Protein AF-A0A938X1J0-F1 (afdb_monomer_lite)

Sequence (350 aa):
MLKKGLGIILGILVLILGAVCWMKLRTPEEGQKVDNYRVIFEKGSYCGGTRTGCMDLKISLENGEHRKMFASADDVTGNGYHTITDDHYLLRVCLDDQELNSTAYEISADLDTQLLRIYFTNPQAVASQDPVEIKISKGTIDQEVARIPAELTNGSSLAEFTSVSGNELARICASGIYLDLPVSASSAAPSRSIGSVRLQAGENTYILPFASQAASSPSPEESNVQSLLPAVASTNQELPDVRIYATEIPDWEAVDSLTLTSGAAGSLILVRKDQMEDLTYVSGAVQSQEADTLFVAGSDGCFYKAPVPEDLQDTSFTLGQSVDIFYQEKTPQPYGYDLRGVTAISTFIL

pLDDT: mean 78.19, std 14.59, range [35.97, 95.19]

Structure (mmCIF, N/CA/C/O backbone):
data_AF-A0A938X1J0-F1
#
_entry.id   AF-A0A938X1J0-F1
#
loop_
_atom_site.group_PDB
_atom_site.id
_atom_site.type_symbol
_atom_site.label_atom_id
_atom_site.label_alt_id
_atom_site.label_comp_id
_atom_site.label_asym_id
_atom_site.label_entity_id
_atom_site.label_seq_id
_atom_site.pdbx_PDB_ins_code
_atom_site.Cartn_x
_atom_site.Cartn_y
_atom_site.Cartn_z
_atom_site.occupancy
_atom_site.B_iso_or_equiv
_atom_site.auth_seq_id
_atom_site.auth_comp_id
_atom_site.auth_asym_id
_atom_site.auth_atom_id
_atom_site.pdbx_PDB_model_num
ATOM 1 N N . MET A 1 1 ? 25.690 1.104 63.887 1.00 55.91 1 MET A N 1
ATOM 2 C CA . MET A 1 1 ? 25.655 1.191 62.406 1.00 55.91 1 MET A CA 1
ATOM 3 C C . MET A 1 1 ? 24.258 0.955 61.817 1.00 55.91 1 MET A C 1
ATOM 5 O O . MET A 1 1 ? 23.915 1.635 60.862 1.00 55.91 1 MET A O 1
ATOM 9 N N . LEU A 1 2 ? 23.411 0.117 62.434 1.00 55.28 2 LEU A N 1
ATOM 10 C CA . LEU A 1 2 ? 22.054 -0.217 61.958 1.00 55.28 2 LEU A CA 1
ATOM 11 C C . LEU A 1 2 ? 21.093 0.983 61.764 1.00 55.28 2 LEU A C 1
ATOM 13 O O . LEU A 1 2 ? 20.367 1.041 60.778 1.00 55.28 2 LEU A O 1
ATOM 17 N N . LYS A 1 3 ? 21.123 1.985 62.659 1.00 57.94 3 LYS A N 1
ATOM 18 C CA . LYS A 1 3 ? 20.202 3.145 62.606 1.00 57.94 3 LYS A CA 1
ATOM 19 C C . LYS A 1 3 ? 20.436 4.087 61.414 1.00 57.94 3 LYS A C 1
ATOM 21 O O . LYS A 1 3 ? 19.490 4.705 60.947 1.00 57.94 3 LYS A O 1
ATOM 26 N N . LYS A 1 4 ? 21.676 4.193 60.917 1.00 60.53 4 LYS A N 1
ATOM 27 C CA . LYS A 1 4 ? 22.006 5.037 59.751 1.00 60.53 4 LYS A CA 1
ATOM 28 C C . LYS A 1 4 ? 21.671 4.338 58.428 1.00 60.53 4 LYS A C 1
ATOM 30 O O . LYS A 1 4 ? 21.236 5.002 57.498 1.00 60.53 4 LYS A O 1
ATOM 35 N N . GLY A 1 5 ? 21.803 3.009 58.373 1.00 69.31 5 GLY A N 1
ATOM 36 C CA . GLY A 1 5 ? 21.407 2.216 57.204 1.00 69.31 5 GLY A CA 1
ATOM 37 C C . GLY A 1 5 ? 19.895 2.223 56.967 1.00 69.31 5 GLY A C 1
ATOM 38 O O . GLY A 1 5 ? 19.460 2.364 55.831 1.00 69.31 5 GLY A O 1
ATOM 39 N N . LEU A 1 6 ? 19.093 2.173 58.039 1.00 78.00 6 LEU A N 1
ATOM 40 C CA . LEU A 1 6 ? 17.629 2.185 57.936 1.00 78.00 6 LEU A CA 1
ATOM 41 C C . LEU A 1 6 ? 17.090 3.478 57.299 1.00 78.00 6 LEU A C 1
ATOM 43 O O . LEU A 1 6 ? 16.190 3.421 56.468 1.00 78.00 6 LEU A O 1
ATOM 47 N N . GLY A 1 7 ? 17.667 4.633 57.649 1.00 79.25 7 GLY A N 1
ATOM 48 C CA . GLY A 1 7 ? 17.265 5.922 57.074 1.00 79.25 7 GLY A CA 1
ATOM 49 C C . GLY A 1 7 ? 17.571 6.034 55.577 1.00 79.25 7 GLY A C 1
ATOM 50 O O . GLY A 1 7 ? 16.771 6.587 54.829 1.00 79.25 7 GLY A O 1
ATOM 51 N N . ILE A 1 8 ? 18.689 5.456 55.130 1.00 82.31 8 ILE A N 1
ATOM 52 C CA . ILE A 1 8 ? 19.071 5.436 53.710 1.00 82.31 8 ILE A CA 1
ATOM 53 C C . ILE A 1 8 ? 18.140 4.509 52.921 1.00 82.31 8 ILE A C 1
ATOM 55 O O . ILE A 1 8 ? 17.645 4.898 51.867 1.00 82.31 8 ILE A O 1
ATOM 59 N N . ILE A 1 9 ? 17.844 3.319 53.453 1.00 85.25 9 ILE A N 1
ATOM 60 C CA . ILE A 1 9 ? 16.926 2.365 52.813 1.00 85.25 9 ILE A CA 1
ATOM 61 C C . ILE A 1 9 ? 15.528 2.977 52.673 1.00 85.25 9 ILE A C 1
ATOM 63 O O . ILE A 1 9 ? 14.939 2.901 51.599 1.00 85.25 9 ILE A O 1
ATOM 67 N N . LEU A 1 10 ? 15.019 3.638 53.718 1.00 87.69 10 LEU A N 1
ATOM 68 C CA . LEU A 1 10 ? 13.708 4.287 53.675 1.00 87.69 10 LEU A CA 1
ATOM 69 C C . LEU A 1 10 ? 13.668 5.435 52.652 1.00 87.69 10 LEU A C 1
ATOM 71 O O . LEU A 1 10 ? 12.694 5.560 51.917 1.00 87.69 10 LEU A O 1
ATOM 75 N N . GLY A 1 11 ? 14.739 6.232 52.556 1.00 88.38 11 GLY A N 1
ATOM 76 C CA . GLY A 1 11 ? 14.849 7.305 51.564 1.00 88.38 11 GLY A CA 1
ATOM 77 C C . GLY A 1 11 ? 14.842 6.796 50.120 1.00 88.38 11 GLY A C 1
ATOM 78 O O . GLY A 1 11 ? 14.150 7.361 49.275 1.00 88.38 11 GLY A O 1
ATOM 79 N N . ILE A 1 12 ? 15.544 5.690 49.845 1.00 87.69 12 ILE A N 1
ATOM 80 C CA . ILE A 1 12 ? 15.533 5.036 48.527 1.00 87.69 12 ILE A CA 1
ATOM 81 C C . ILE A 1 12 ? 14.132 4.504 48.204 1.00 87.69 12 ILE A C 1
ATOM 83 O O . ILE A 1 12 ? 13.652 4.680 47.089 1.00 87.69 12 ILE A O 1
ATOM 87 N N . LEU A 1 13 ? 13.448 3.902 49.180 1.00 89.38 13 LEU A N 1
ATOM 88 C CA . LEU A 1 13 ? 12.117 3.325 48.985 1.00 89.38 13 LEU A CA 1
ATOM 89 C C . LEU A 1 13 ? 11.068 4.400 48.665 1.00 89.38 13 LEU A C 1
ATOM 91 O O . LEU A 1 13 ? 10.235 4.195 47.789 1.00 89.38 13 LEU A O 1
ATOM 95 N N . VAL A 1 14 ? 11.157 5.572 49.302 1.00 91.56 14 VAL A N 1
ATOM 96 C CA . VAL A 1 14 ? 10.306 6.734 48.990 1.00 91.56 14 VAL A CA 1
ATOM 97 C C . VAL A 1 14 ? 10.607 7.298 47.600 1.00 91.56 14 VAL A C 1
ATOM 99 O O . VAL A 1 14 ? 9.676 7.655 46.885 1.00 91.56 14 VAL A O 1
ATOM 102 N N . LEU A 1 15 ? 11.876 7.340 47.181 1.00 90.50 15 LEU A N 1
ATOM 103 C CA . LEU A 1 15 ? 12.258 7.766 45.829 1.00 90.50 15 LEU A CA 1
ATOM 104 C C . LEU A 1 15 ? 11.760 6.798 44.751 1.00 90.50 15 LEU A C 1
ATOM 106 O O . LEU A 1 15 ? 11.230 7.247 43.739 1.00 90.50 15 LEU A O 1
ATOM 110 N N . ILE A 1 16 ? 11.875 5.486 44.978 1.00 89.69 16 ILE A N 1
ATOM 111 C CA . ILE A 1 16 ? 11.345 4.463 44.067 1.00 89.69 16 ILE A CA 1
ATOM 112 C C . ILE A 1 16 ? 9.821 4.556 44.007 1.00 89.69 16 ILE A C 1
ATOM 114 O O . ILE A 1 16 ? 9.262 4.573 42.917 1.00 89.69 16 ILE A O 1
ATOM 118 N N . LEU A 1 17 ? 9.142 4.676 45.151 1.00 89.06 17 LEU A N 1
ATOM 119 C CA . LEU A 1 17 ? 7.688 4.832 45.184 1.00 89.06 17 LEU A CA 1
ATOM 120 C C . LEU A 1 17 ? 7.253 6.125 44.481 1.00 89.06 17 LEU A C 1
ATOM 122 O O . LEU A 1 17 ? 6.296 6.110 43.720 1.00 89.06 17 LEU A O 1
ATOM 126 N N . GLY A 1 18 ? 7.991 7.222 44.672 1.00 86.06 18 GLY A N 1
ATOM 127 C CA . GLY A 1 18 ? 7.786 8.484 43.968 1.00 86.06 18 GLY A CA 1
ATOM 128 C C . GLY A 1 18 ? 7.976 8.351 42.458 1.00 86.06 18 GLY A C 1
ATOM 129 O O . GLY A 1 18 ? 7.143 8.844 41.709 1.00 86.06 18 GLY A O 1
ATOM 130 N N . ALA A 1 19 ? 9.004 7.630 42.005 1.00 79.44 19 ALA A N 1
ATOM 131 C CA . ALA A 1 19 ? 9.252 7.366 40.588 1.00 79.44 19 ALA A CA 1
ATOM 132 C C . ALA A 1 19 ? 8.188 6.444 39.970 1.00 79.44 19 ALA A C 1
ATOM 134 O O . ALA A 1 19 ? 7.721 6.713 38.870 1.00 79.44 19 ALA A O 1
ATOM 135 N N . VAL A 1 20 ? 7.754 5.400 40.682 1.00 76.12 20 VAL A N 1
ATOM 136 C CA . VAL A 1 20 ? 6.682 4.489 40.244 1.00 76.12 20 VAL A CA 1
ATOM 137 C C . VAL A 1 20 ? 5.336 5.210 40.202 1.00 76.12 20 VAL A C 1
ATOM 139 O O . VAL A 1 20 ? 4.600 5.064 39.230 1.00 76.12 20 VAL A O 1
ATOM 142 N N . CYS A 1 21 ? 5.021 6.028 41.210 1.00 74.50 21 CYS A N 1
ATOM 143 C CA . CYS A 1 21 ? 3.831 6.877 41.204 1.00 74.50 21 CYS A CA 1
ATOM 144 C C . CYS A 1 21 ? 3.903 7.920 40.089 1.00 74.50 21 CYS A C 1
ATOM 146 O O . CYS A 1 21 ? 2.903 8.132 39.420 1.00 74.50 21 CYS A O 1
ATOM 148 N N . TRP A 1 22 ? 5.064 8.532 39.847 1.00 65.62 22 TRP A N 1
ATOM 149 C CA . TRP A 1 22 ? 5.256 9.497 38.763 1.00 65.62 22 TRP A CA 1
ATOM 150 C C . TRP A 1 22 ? 5.137 8.847 37.380 1.00 65.62 22 TRP A C 1
ATOM 152 O O . TRP A 1 22 ? 4.521 9.437 36.500 1.00 65.62 22 TRP A O 1
ATOM 162 N N . MET A 1 23 ? 5.629 7.614 37.202 1.00 58.38 23 MET A N 1
ATOM 163 C CA . MET A 1 23 ? 5.409 6.827 35.983 1.00 58.38 23 MET A CA 1
ATOM 164 C C . MET A 1 23 ? 3.933 6.444 35.816 1.00 58.38 23 MET A C 1
ATOM 166 O O . MET A 1 23 ? 3.381 6.674 34.750 1.00 58.38 23 MET A O 1
ATOM 170 N N . LYS A 1 24 ? 3.252 5.965 36.869 1.00 52.72 24 LYS A N 1
ATOM 171 C CA . LYS A 1 24 ? 1.810 5.648 36.811 1.00 52.72 24 LYS A CA 1
ATOM 172 C C . LYS A 1 24 ? 0.905 6.874 36.633 1.00 52.72 24 LYS A C 1
ATOM 174 O O . LYS A 1 24 ? -0.160 6.745 36.047 1.00 52.72 24 LYS A O 1
ATOM 179 N N . LEU A 1 25 ? 1.302 8.044 37.139 1.00 51.75 25 LEU A N 1
ATOM 180 C CA . LEU A 1 25 ? 0.574 9.308 36.962 1.00 51.75 25 LEU A CA 1
ATOM 181 C C . LEU A 1 25 ? 0.835 9.954 35.594 1.00 51.75 25 LEU A C 1
ATOM 183 O O . LEU A 1 25 ? 0.028 10.776 35.174 1.00 51.75 25 LEU A O 1
ATOM 187 N N . ARG A 1 26 ? 1.930 9.601 34.901 1.00 38.12 26 ARG A N 1
ATOM 188 C CA . ARG A 1 26 ? 2.196 10.047 33.522 1.00 38.12 26 ARG A CA 1
ATOM 189 C C . ARG A 1 26 ? 1.555 9.176 32.445 1.00 38.12 26 ARG A C 1
ATOM 191 O O . ARG A 1 26 ? 1.522 9.623 31.306 1.00 38.12 26 ARG A O 1
ATOM 198 N N . THR A 1 27 ? 1.043 7.995 32.778 1.00 42.25 27 THR A N 1
ATOM 199 C CA . THR A 1 27 ? 0.357 7.135 31.807 1.00 42.25 27 THR A CA 1
ATOM 200 C C . THR A 1 27 ? -0.803 6.359 32.435 1.00 42.25 27 THR A C 1
ATOM 202 O O . THR A 1 27 ? -0.678 5.182 32.774 1.00 42.25 27 THR A O 1
ATOM 205 N N . PRO A 1 28 ? -2.005 6.941 32.500 1.00 42.22 28 PRO A N 1
ATOM 206 C CA . PRO A 1 28 ? -3.086 6.321 31.764 1.00 42.22 28 PRO A CA 1
ATOM 207 C C . PRO A 1 28 ? -2.823 6.557 30.269 1.00 42.22 28 PRO A C 1
ATOM 209 O O . PRO A 1 28 ? -2.718 7.701 29.836 1.00 42.22 28 PRO A O 1
ATOM 212 N N . GLU A 1 29 ? -2.695 5.494 29.475 1.00 53.94 29 GLU A N 1
ATOM 213 C CA . GLU A 1 29 ? -3.070 5.583 28.059 1.00 53.94 29 GLU A CA 1
ATOM 214 C C . GLU A 1 29 ? -4.504 6.145 28.074 1.00 53.94 29 GLU A C 1
ATOM 216 O O . GLU A 1 29 ? -5.430 5.446 28.501 1.00 53.94 29 GLU A O 1
ATOM 221 N N . GLU A 1 30 ? -4.689 7.439 27.772 1.00 59.84 30 GLU A N 1
ATOM 222 C CA . GLU A 1 30 ? -6.002 8.099 27.718 1.00 59.84 30 GLU A CA 1
ATOM 223 C C . GLU A 1 30 ? -6.772 7.565 26.502 1.00 59.84 30 GLU A C 1
ATOM 225 O O . GLU A 1 30 ? -7.048 8.261 25.536 1.00 59.84 30 GLU A O 1
ATOM 230 N N . GLY A 1 31 ? -7.090 6.272 26.536 1.00 68.25 31 GLY A N 1
ATOM 231 C CA . GLY A 1 31 ? -7.979 5.634 25.590 1.00 68.25 31 GLY A CA 1
ATOM 232 C C . GLY A 1 31 ? -9.392 6.161 25.749 1.00 68.25 31 GLY A C 1
ATOM 233 O O . GLY A 1 31 ? -9.858 6.414 26.868 1.00 68.25 31 GLY A O 1
ATOM 234 N N . GLN A 1 32 ? -10.094 6.274 24.631 1.00 85.25 32 GLN A N 1
ATOM 235 C CA . GLN A 1 32 ? -11.491 6.653 24.623 1.00 85.25 32 GLN A CA 1
ATOM 236 C C . GLN A 1 32 ? -12.335 5.494 25.149 1.00 85.25 32 GLN A C 1
ATOM 238 O O . GLN A 1 32 ? -12.239 4.358 24.683 1.00 85.25 32 GLN A O 1
ATOM 243 N N . LYS A 1 33 ? -13.159 5.780 26.156 1.00 88.81 33 LYS A N 1
ATOM 244 C CA . LYS A 1 33 ? -14.080 4.798 26.719 1.00 88.81 33 LYS A CA 1
ATOM 245 C C . LYS A 1 33 ? -15.351 4.735 25.876 1.00 88.81 33 LYS A C 1
ATOM 247 O O . LYS A 1 33 ? -16.028 5.748 25.722 1.00 88.81 33 LYS A O 1
ATOM 252 N N . VAL A 1 34 ? -15.690 3.542 25.399 1.00 88.56 34 VAL A N 1
ATOM 253 C CA . VAL A 1 34 ? -16.920 3.240 24.660 1.00 88.56 34 VAL A CA 1
ATOM 254 C C . VAL A 1 34 ? -17.627 2.099 25.373 1.00 88.56 34 VAL A C 1
ATOM 256 O O . VAL A 1 34 ? -17.220 0.945 25.275 1.00 88.56 34 VAL A O 1
ATOM 259 N N . ASP A 1 35 ? -18.677 2.422 26.128 1.00 89.25 35 ASP A N 1
ATOM 260 C CA . ASP A 1 35 ? -19.369 1.478 27.011 1.00 89.25 35 ASP A CA 1
ATOM 261 C C . ASP A 1 35 ? -18.390 0.733 27.945 1.00 89.25 35 ASP A C 1
ATOM 263 O O . ASP A 1 35 ? -17.839 1.331 28.873 1.00 89.25 35 ASP A O 1
ATOM 267 N N . ASN A 1 36 ? -18.160 -0.559 27.698 1.00 88.94 36 ASN A N 1
ATOM 268 C CA . ASN A 1 36 ? -17.261 -1.403 28.486 1.00 88.94 36 ASN A CA 1
ATOM 269 C C . ASN A 1 36 ? -15.870 -1.562 27.861 1.00 88.94 36 ASN A C 1
ATOM 271 O O . ASN A 1 36 ? -15.050 -2.297 28.406 1.00 88.94 36 ASN A O 1
ATOM 275 N N . TYR A 1 37 ? -15.605 -0.900 26.739 1.00 91.00 37 TYR A N 1
ATOM 276 C CA . TYR A 1 37 ? -14.330 -0.953 26.042 1.00 91.00 37 TYR A CA 1
ATOM 277 C C . TYR A 1 37 ? -13.536 0.325 26.278 1.00 91.00 37 TYR A C 1
ATOM 279 O O . TYR A 1 37 ? -14.085 1.425 26.382 1.00 91.00 37 TYR A O 1
ATOM 287 N N . ARG A 1 38 ? -12.220 0.177 26.315 1.00 91.88 38 ARG A N 1
ATOM 288 C CA . ARG A 1 38 ? -11.253 1.260 26.213 1.00 91.88 38 ARG A CA 1
ATOM 289 C C . ARG A 1 38 ? -10.512 1.099 24.899 1.00 91.88 38 ARG A C 1
ATOM 291 O O . ARG A 1 38 ? -9.912 0.056 24.673 1.00 91.88 38 ARG A O 1
ATOM 298 N N . VAL A 1 39 ? -10.560 2.122 24.057 1.00 93.50 39 VAL A N 1
ATOM 299 C CA . VAL A 1 39 ? -9.967 2.108 22.719 1.00 93.50 39 VAL A CA 1
ATOM 300 C C . VAL A 1 39 ? -8.815 3.102 22.664 1.00 93.50 39 VAL A C 1
ATOM 302 O O . VAL A 1 39 ? -8.983 4.269 23.016 1.00 93.50 39 VAL A O 1
ATOM 305 N N . ILE A 1 40 ? -7.640 2.638 22.256 1.00 92.44 40 ILE A N 1
ATOM 306 C CA . ILE A 1 40 ? -6.380 3.380 22.300 1.00 92.44 40 ILE A CA 1
ATOM 307 C C . ILE A 1 40 ? -5.719 3.296 20.927 1.00 92.44 40 ILE A C 1
ATOM 309 O O . ILE A 1 40 ? -5.412 2.205 20.448 1.00 92.44 40 ILE A O 1
ATOM 313 N N . PHE A 1 41 ? -5.482 4.448 20.304 1.00 92.69 41 PHE A N 1
ATOM 314 C CA . PHE A 1 41 ? -4.560 4.546 19.176 1.00 92.69 41 PHE A CA 1
ATOM 315 C C . PHE A 1 41 ? -3.131 4.365 19.700 1.00 92.69 41 PHE A C 1
ATOM 317 O O . PHE A 1 41 ? -2.714 5.099 20.596 1.00 92.69 41 PHE A O 1
ATOM 324 N N . GLU A 1 42 ? -2.392 3.389 19.173 1.00 93.06 42 GLU A N 1
ATOM 325 C CA . GLU A 1 42 ? -1.020 3.131 19.626 1.00 93.06 42 GLU A CA 1
ATOM 326 C C . GLU A 1 42 ? 0.007 3.869 18.771 1.00 93.06 42 GLU A C 1
ATOM 328 O O . GLU A 1 42 ? 0.888 4.562 19.281 1.00 93.06 42 GLU A O 1
ATOM 333 N N . LYS A 1 43 ? -0.083 3.687 17.455 1.00 91.50 43 LYS A N 1
ATOM 334 C CA . LYS A 1 43 ? 0.840 4.263 16.479 1.00 91.50 43 LYS A CA 1
ATOM 335 C C . LYS A 1 43 ? 0.240 4.183 15.088 1.00 91.50 43 LYS A C 1
ATOM 337 O O . LYS A 1 43 ? -0.626 3.358 14.815 1.00 91.50 43 LYS A O 1
ATOM 342 N N . GLY A 1 44 ? 0.777 4.976 14.176 1.00 90.75 44 GLY A N 1
ATOM 343 C CA . GLY A 1 44 ? 0.449 4.857 12.769 1.00 90.75 44 GLY A CA 1
ATOM 344 C C . GLY A 1 44 ? 1.373 5.677 11.894 1.00 90.75 44 GLY A C 1
ATOM 345 O O . GLY A 1 44 ? 2.149 6.515 12.368 1.00 90.75 44 GLY A O 1
ATOM 346 N N . SER A 1 45 ? 1.289 5.415 10.600 1.00 89.62 45 SER A N 1
ATOM 347 C CA . SER A 1 45 ? 2.014 6.152 9.580 1.00 89.62 45 SER A CA 1
ATOM 348 C C . SER A 1 45 ? 1.123 6.425 8.378 1.00 89.62 45 SER A C 1
ATOM 350 O O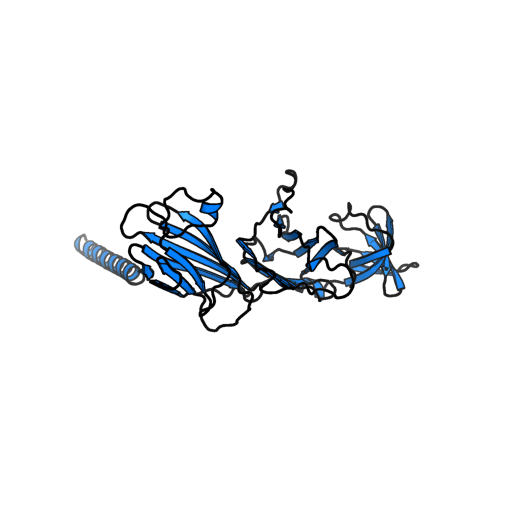 . SER A 1 45 ? 0.222 5.649 8.054 1.00 89.62 45 SER A O 1
ATOM 352 N N . TYR A 1 46 ? 1.387 7.540 7.711 1.00 89.31 46 TYR A N 1
ATOM 353 C CA . TYR A 1 46 ? 0.764 7.890 6.446 1.00 89.31 46 TYR A CA 1
ATOM 354 C C . TYR A 1 46 ? 1.821 8.426 5.493 1.00 89.31 46 TYR A C 1
ATOM 356 O O . TYR A 1 46 ? 2.587 9.321 5.848 1.00 89.31 46 TYR A O 1
ATOM 364 N N . CYS A 1 47 ? 1.856 7.888 4.277 1.00 88.38 47 CYS A N 1
ATOM 365 C CA . CYS A 1 47 ? 2.702 8.393 3.208 1.00 88.38 47 CYS A CA 1
ATOM 366 C C . CYS A 1 47 ? 1.829 9.148 2.209 1.00 88.38 47 CYS A C 1
ATOM 368 O O . CYS A 1 47 ? 1.045 8.556 1.466 1.00 88.38 47 CYS A O 1
ATOM 370 N N . GLY A 1 48 ? 1.986 10.472 2.153 1.00 86.44 48 GLY A N 1
ATOM 371 C CA . GLY A 1 48 ? 1.259 11.295 1.184 1.00 86.44 48 GLY A CA 1
ATOM 372 C C . GLY A 1 48 ? 1.620 10.978 -0.271 1.00 86.44 48 GLY A C 1
ATOM 373 O O . GLY A 1 48 ? 0.781 11.122 -1.157 1.00 86.44 48 GLY A O 1
ATOM 374 N N . GLY A 1 49 ? 2.846 10.507 -0.523 1.00 85.94 49 GLY A N 1
ATOM 375 C CA . GLY A 1 49 ? 3.312 10.170 -1.866 1.00 85.94 49 GLY A CA 1
ATOM 376 C C . GLY A 1 49 ? 2.637 8.929 -2.449 1.00 85.94 49 GLY A C 1
ATOM 377 O O . GLY A 1 49 ? 2.280 8.945 -3.627 1.00 85.94 49 GLY A O 1
ATOM 378 N N . THR A 1 50 ? 2.412 7.897 -1.630 1.00 89.44 50 THR A N 1
ATOM 379 C CA . THR A 1 50 ? 1.663 6.693 -2.028 1.00 89.44 50 THR A CA 1
ATOM 380 C C . THR A 1 50 ? 0.170 6.776 -1.710 1.00 89.44 50 THR A C 1
ATOM 382 O O . THR A 1 50 ? -0.602 5.962 -2.202 1.00 89.44 50 THR A O 1
ATOM 385 N N . ARG A 1 51 ? -0.260 7.767 -0.918 1.00 90.56 51 ARG A N 1
ATOM 386 C CA . ARG A 1 51 ? -1.646 7.942 -0.446 1.00 90.56 51 ARG A CA 1
ATOM 387 C C . ARG A 1 51 ? -2.159 6.752 0.370 1.00 90.56 51 ARG A C 1
ATOM 389 O O . ARG A 1 51 ? -3.355 6.454 0.365 1.00 90.56 51 ARG A O 1
ATOM 396 N N . THR A 1 52 ? -1.255 6.081 1.075 1.00 92.00 52 THR A N 1
ATOM 397 C CA . THR A 1 52 ? -1.536 4.900 1.897 1.00 92.00 52 THR A CA 1
ATOM 398 C C . THR A 1 52 ? -1.123 5.145 3.337 1.00 92.00 52 THR A C 1
ATOM 400 O O . THR A 1 52 ? -0.134 5.831 3.619 1.00 92.00 52 THR A O 1
ATOM 403 N N . GLY A 1 53 ? -1.857 4.547 4.266 1.00 91.50 53 GLY A N 1
ATOM 404 C CA . GLY A 1 53 ? -1.489 4.560 5.671 1.00 91.50 53 GLY A CA 1
ATOM 405 C C . GLY A 1 53 ? -1.846 3.270 6.385 1.00 91.50 53 GLY A C 1
ATOM 406 O O . GLY A 1 53 ? -2.622 2.445 5.897 1.00 91.50 53 GLY A O 1
ATOM 407 N N . CYS A 1 54 ? -1.241 3.117 7.555 1.00 92.94 54 CYS A N 1
ATOM 408 C CA . CYS A 1 54 ? -1.519 2.041 8.490 1.00 92.94 54 CYS A CA 1
ATOM 409 C C . CYS A 1 54 ? -1.527 2.585 9.921 1.00 92.94 54 CYS A C 1
ATOM 411 O O . CYS A 1 54 ? -0.815 3.542 10.238 1.00 92.94 54 CYS A O 1
ATOM 413 N N . MET A 1 55 ? -2.331 1.986 10.791 1.00 93.56 55 MET A N 1
ATOM 414 C CA . MET A 1 55 ? -2.371 2.323 12.211 1.00 93.56 55 MET A CA 1
ATOM 415 C C . MET A 1 55 ? -2.720 1.114 13.068 1.00 93.56 55 MET A C 1
ATOM 417 O O . MET A 1 55 ? -3.439 0.228 12.618 1.00 93.56 55 MET A O 1
ATOM 421 N N . ASP A 1 56 ? -2.251 1.125 14.308 1.00 95.12 56 ASP A N 1
ATOM 422 C CA . ASP A 1 56 ? -2.531 0.093 15.295 1.00 95.12 56 ASP A CA 1
ATOM 423 C C . ASP A 1 56 ? -3.516 0.634 16.340 1.00 95.12 56 ASP A C 1
ATOM 425 O O . ASP A 1 56 ? -3.333 1.721 16.901 1.00 95.12 56 ASP A O 1
ATOM 429 N N . LEU A 1 57 ? -4.572 -0.139 16.586 1.00 95.12 57 LEU A N 1
ATOM 430 C CA . LEU A 1 57 ? -5.636 0.162 17.533 1.00 95.12 57 LEU A CA 1
ATOM 431 C C . LEU A 1 57 ? -5.710 -0.948 18.577 1.00 95.12 57 LEU A C 1
ATOM 433 O O . LEU A 1 57 ? -5.958 -2.108 18.247 1.00 95.12 57 LEU A O 1
ATOM 437 N N . LYS A 1 58 ? -5.548 -0.579 19.844 1.00 94.56 58 LYS A N 1
ATOM 438 C CA . LYS A 1 58 ? -5.709 -1.479 20.980 1.00 94.56 58 LYS A CA 1
ATOM 439 C C . LYS A 1 58 ? -7.063 -1.249 21.630 1.00 94.56 58 LYS A C 1
ATOM 441 O O . LYS A 1 58 ? -7.396 -0.134 22.029 1.00 94.56 58 LYS A O 1
ATOM 446 N N . ILE A 1 59 ? -7.834 -2.315 21.762 1.00 93.38 59 ILE A N 1
ATOM 447 C CA . ILE A 1 59 ? -9.121 -2.329 22.441 1.00 93.38 59 ILE A CA 1
ATOM 448 C C . ILE A 1 59 ? -9.004 -3.230 23.660 1.00 93.38 59 ILE A C 1
ATOM 450 O O . ILE A 1 59 ? -8.644 -4.393 23.527 1.00 93.38 59 ILE A O 1
ATOM 454 N N . SER A 1 60 ? -9.342 -2.716 24.838 1.00 91.31 60 SER A N 1
ATOM 455 C CA . SER A 1 60 ? -9.399 -3.499 26.073 1.00 91.31 60 SER A CA 1
ATOM 456 C C . SER A 1 60 ? -10.814 -3.502 26.646 1.00 91.31 60 SER A C 1
ATOM 458 O O . SER A 1 60 ? -11.417 -2.447 26.845 1.00 91.31 60 SER A O 1
ATOM 460 N N . LEU A 1 61 ? -11.347 -4.684 26.929 1.00 87.88 61 LEU A N 1
ATOM 461 C CA . LEU A 1 61 ? -12.603 -4.904 27.627 1.00 87.88 61 LEU A CA 1
ATOM 462 C C . LEU A 1 61 ? -12.381 -4.687 29.130 1.00 87.88 61 LEU A C 1
ATOM 464 O O . LEU A 1 61 ? -11.723 -5.475 29.799 1.00 87.88 61 LEU A O 1
ATOM 468 N N . GLU A 1 62 ? -12.947 -3.616 29.684 1.00 84.44 62 GLU A N 1
ATOM 469 C CA . GLU A 1 62 ? -12.812 -3.306 31.111 1.00 84.44 62 GLU A CA 1
ATOM 470 C C . GLU A 1 62 ? -13.700 -4.206 31.979 1.00 84.44 62 GLU A C 1
ATOM 472 O O . GLU A 1 62 ? -13.323 -4.534 33.099 1.00 84.44 62 GLU A O 1
ATOM 477 N N . ASN A 1 63 ? -14.897 -4.568 31.496 1.00 74.12 63 ASN A N 1
ATOM 478 C CA . ASN A 1 63 ? -15.860 -5.409 32.213 1.00 74.12 63 ASN A CA 1
ATOM 479 C C . ASN A 1 63 ? -16.799 -6.141 31.238 1.00 74.12 63 ASN A C 1
ATOM 481 O O . ASN A 1 63 ? -17.383 -5.517 30.353 1.00 74.12 63 ASN A O 1
ATOM 485 N N . GLY A 1 64 ? -17.052 -7.432 31.452 1.00 71.25 64 GLY A N 1
ATOM 486 C CA . GLY A 1 64 ? -18.066 -8.181 30.703 1.00 71.25 64 GLY A CA 1
ATOM 487 C C . GLY A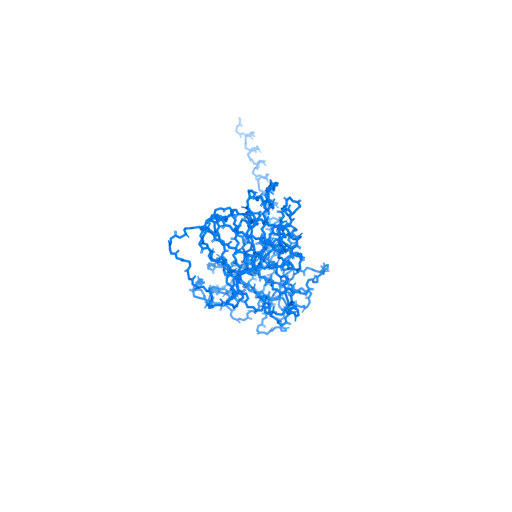 1 64 ? -17.619 -9.583 30.312 1.00 71.25 64 GLY A C 1
ATOM 488 O O . GLY A 1 64 ? -16.576 -10.060 30.749 1.00 71.25 64 GLY A O 1
ATOM 489 N N . GLU A 1 65 ? -18.444 -10.243 29.504 1.00 72.00 65 GLU A N 1
ATOM 490 C CA . GLU A 1 65 ? -18.117 -11.539 28.908 1.00 72.00 65 GLU A CA 1
ATOM 491 C C . GLU A 1 65 ? -17.104 -11.367 27.771 1.00 72.00 65 GLU A C 1
ATOM 493 O O . GLU A 1 65 ? -17.146 -10.370 27.052 1.00 72.00 65 GLU A O 1
ATOM 498 N N . HIS A 1 66 ? -16.202 -12.340 27.627 1.00 71.88 66 HIS A N 1
ATOM 499 C CA . HIS A 1 66 ? -15.112 -12.341 26.651 1.00 71.88 66 HIS A CA 1
ATOM 500 C C . HIS A 1 66 ? -15.625 -12.153 25.222 1.00 71.88 66 HIS A C 1
ATOM 502 O O . HIS A 1 66 ? -16.265 -13.047 24.663 1.00 71.88 66 HIS A O 1
ATOM 508 N N . ARG A 1 67 ? -15.332 -10.991 24.634 1.00 80.62 67 ARG A N 1
ATOM 509 C CA . ARG A 1 67 ? -15.724 -10.656 23.266 1.00 80.62 67 ARG A CA 1
ATOM 510 C C . ARG A 1 67 ? -14.818 -9.597 22.653 1.00 80.62 67 ARG A C 1
ATOM 512 O O . ARG A 1 67 ? -14.357 -8.688 23.343 1.00 80.62 67 ARG A O 1
ATOM 519 N N . LYS A 1 68 ? -14.613 -9.715 21.345 1.00 87.81 68 LYS A N 1
ATOM 520 C CA . LYS A 1 68 ? -13.971 -8.699 20.507 1.00 87.81 68 LYS A CA 1
ATOM 521 C C . LYS A 1 68 ? -14.939 -7.547 20.268 1.00 87.81 68 LYS A C 1
ATOM 523 O O . LYS A 1 68 ? -16.146 -7.773 20.207 1.00 87.81 68 LYS A O 1
ATOM 528 N N . MET A 1 69 ? -14.425 -6.334 20.087 1.00 90.44 69 MET A N 1
ATOM 529 C CA . MET A 1 69 ? -15.277 -5.184 19.772 1.00 90.44 69 MET A CA 1
ATOM 530 C C . MET A 1 69 ? -15.569 -5.078 18.274 1.00 90.44 69 MET A C 1
ATOM 532 O O . MET A 1 69 ? -16.657 -4.654 17.906 1.00 90.44 69 MET A O 1
ATOM 536 N N . PHE A 1 70 ? -14.618 -5.461 17.418 1.00 91.12 70 PHE A N 1
ATOM 537 C CA . PHE A 1 70 ? -14.765 -5.366 15.965 1.00 91.12 70 PHE A CA 1
ATOM 538 C C . PHE A 1 70 ? -14.438 -6.692 15.287 1.00 91.12 70 PHE A C 1
ATOM 540 O O . PHE A 1 70 ? -13.554 -7.419 15.736 1.00 91.12 70 PHE A O 1
ATOM 547 N N . ALA A 1 71 ? -15.135 -6.991 14.192 1.00 87.25 71 ALA A N 1
ATOM 548 C CA . ALA A 1 71 ? -14.743 -8.078 13.302 1.00 87.25 71 ALA A CA 1
ATOM 549 C C . ALA A 1 71 ? -13.549 -7.624 12.454 1.00 87.25 71 ALA A C 1
ATOM 551 O O . ALA A 1 71 ? -13.521 -6.485 11.983 1.00 87.25 71 ALA A O 1
ATOM 552 N N . SER A 1 72 ? -12.584 -8.513 12.249 1.00 87.69 72 SER A N 1
ATOM 553 C CA . SER A 1 72 ? -11.444 -8.292 11.358 1.00 87.69 72 SER A CA 1
ATOM 554 C C . SER A 1 72 ? -11.633 -8.998 10.010 1.00 87.69 72 SER A C 1
ATOM 556 O O . SER A 1 72 ? -12.480 -9.882 9.854 1.00 87.69 72 SER A O 1
ATOM 558 N N . ALA A 1 73 ? -10.816 -8.644 9.019 1.00 83.88 73 ALA A N 1
ATOM 559 C CA . ALA A 1 73 ? -10.726 -9.390 7.764 1.00 83.88 73 ALA A CA 1
ATOM 560 C C . ALA A 1 73 ? -10.307 -10.858 7.991 1.00 83.88 73 ALA A C 1
ATOM 562 O O . ALA A 1 73 ? -10.743 -11.757 7.263 1.00 83.88 73 ALA A O 1
ATOM 563 N N . ASP A 1 74 ? -9.522 -11.123 9.036 1.00 81.56 74 ASP A N 1
ATOM 564 C CA . ASP A 1 74 ? -9.094 -12.472 9.398 1.00 81.56 74 ASP A CA 1
ATOM 565 C C . ASP A 1 74 ? -10.271 -13.316 9.906 1.00 81.56 74 ASP A C 1
ATOM 567 O O . ASP A 1 74 ? -10.372 -14.496 9.564 1.00 81.56 74 ASP A O 1
ATOM 571 N N . ASP A 1 75 ? -11.224 -12.715 10.627 1.00 82.06 75 ASP A N 1
ATOM 572 C CA . ASP A 1 75 ? -12.457 -13.398 11.047 1.00 82.06 75 ASP A CA 1
ATOM 573 C C . ASP A 1 75 ? -13.292 -13.851 9.834 1.00 82.06 75 ASP A C 1
ATOM 575 O O . ASP A 1 75 ? -13.856 -14.946 9.834 1.00 82.06 75 ASP A O 1
ATOM 579 N N . VAL A 1 76 ? -13.333 -13.041 8.767 1.00 79.12 76 VAL A N 1
ATOM 580 C CA . VAL A 1 76 ? -14.067 -13.355 7.526 1.00 79.12 76 VAL A CA 1
ATOM 581 C C . VAL A 1 76 ? -13.395 -14.481 6.738 1.00 79.12 76 VAL A C 1
ATOM 583 O O . VAL A 1 76 ? -14.078 -15.328 6.162 1.00 79.12 76 VAL A O 1
ATOM 586 N N . THR A 1 77 ? -12.061 -14.509 6.710 1.00 76.19 77 THR A N 1
ATOM 587 C CA . THR A 1 77 ? -11.290 -15.544 5.998 1.00 76.19 77 TH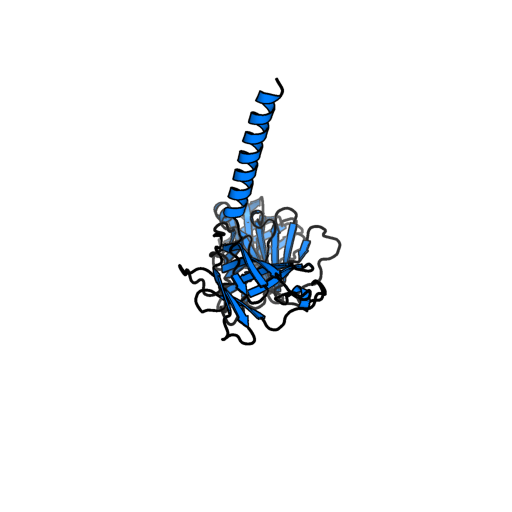R A CA 1
ATOM 588 C C . THR A 1 77 ? -11.115 -16.835 6.804 1.00 76.19 77 THR A C 1
ATOM 590 O O . THR A 1 77 ? -10.613 -17.823 6.270 1.00 76.19 77 THR A O 1
ATOM 593 N N . GLY A 1 78 ? -11.566 -16.857 8.063 1.00 69.75 78 GLY A N 1
ATOM 594 C CA . GLY A 1 78 ? -11.452 -18.002 8.968 1.00 69.75 78 GLY A CA 1
ATOM 595 C C . GLY A 1 78 ? -10.071 -18.164 9.610 1.00 69.75 78 GLY A C 1
ATOM 596 O O . GLY A 1 78 ? -9.842 -19.171 10.277 1.00 69.75 78 GLY A O 1
ATOM 597 N N . ASN A 1 79 ? -9.175 -17.189 9.424 1.00 71.06 79 ASN A N 1
ATOM 598 C CA . ASN A 1 79 ? -7.831 -17.156 10.010 1.00 71.06 79 ASN A CA 1
ATOM 599 C C . ASN A 1 79 ? -7.771 -16.373 11.334 1.00 71.06 79 ASN A C 1
ATOM 601 O O . ASN A 1 79 ? -6.776 -16.458 12.050 1.00 71.06 79 ASN A O 1
ATOM 605 N N . GLY A 1 80 ? -8.819 -15.609 11.648 1.00 65.88 80 GLY A N 1
ATOM 606 C CA . GLY A 1 80 ? -8.935 -14.822 12.871 1.00 65.88 80 GLY A CA 1
ATOM 607 C C . GLY A 1 80 ? -9.179 -15.687 14.104 1.00 65.88 80 GLY A C 1
ATOM 608 O O . GLY A 1 80 ? -9.576 -16.854 14.019 1.00 65.88 80 GLY A O 1
ATOM 609 N N . TYR A 1 81 ? -8.962 -15.111 15.285 1.00 69.31 81 TYR A N 1
ATOM 610 C CA . TYR A 1 81 ? -9.207 -15.824 16.536 1.00 69.31 81 TYR A CA 1
ATOM 611 C C . TYR A 1 81 ? -10.708 -16.116 16.701 1.00 69.31 81 TYR A C 1
ATOM 613 O O . TYR A 1 81 ? -11.536 -15.222 16.562 1.00 69.31 81 TYR A O 1
ATOM 621 N N . HIS A 1 82 ? -11.081 -17.352 17.043 1.00 67.31 82 HIS A N 1
ATOM 622 C CA . HIS A 1 82 ? -12.483 -17.787 17.165 1.00 67.31 82 HIS A CA 1
ATOM 623 C C . HIS A 1 82 ? -13.183 -17.291 18.449 1.00 67.31 82 HIS A C 1
ATOM 625 O O . HIS A 1 82 ? -13.769 -18.075 19.200 1.00 67.31 82 HIS A O 1
ATOM 631 N N . THR A 1 83 ? -13.107 -15.994 18.726 1.00 67.06 83 THR A N 1
ATOM 632 C CA . THR A 1 83 ? -13.790 -15.333 19.843 1.00 67.06 83 THR A CA 1
ATOM 633 C C . THR A 1 83 ? -15.085 -14.692 19.340 1.00 67.06 83 THR A C 1
ATOM 635 O O . THR A 1 83 ? -15.182 -14.312 18.177 1.00 67.06 83 THR A O 1
ATOM 638 N N . ILE A 1 84 ? -16.096 -14.568 20.203 1.00 74.50 84 ILE A N 1
ATOM 639 C CA . ILE A 1 84 ? -17.355 -13.895 19.852 1.00 74.50 84 ILE A CA 1
ATOM 640 C C . ILE A 1 84 ? -17.074 -12.405 19.620 1.00 74.50 84 ILE A C 1
ATOM 642 O O . ILE A 1 84 ? -16.394 -11.774 20.428 1.00 74.50 84 ILE A O 1
ATOM 646 N N . THR A 1 85 ? -17.614 -11.843 18.543 1.00 80.50 85 THR A N 1
ATOM 647 C CA . THR A 1 85 ? -17.516 -10.412 18.228 1.00 80.50 85 THR A CA 1
ATOM 648 C C . THR A 1 85 ? -18.798 -9.688 18.623 1.00 80.50 85 THR A C 1
ATOM 650 O O . THR A 1 85 ? -19.896 -10.201 18.414 1.00 80.50 85 THR A O 1
ATOM 653 N N . ASP A 1 86 ? -18.661 -8.494 19.193 1.00 83.06 86 ASP A N 1
ATOM 654 C CA . ASP A 1 86 ? -19.760 -7.571 19.454 1.00 83.06 86 ASP A CA 1
ATOM 655 C C . ASP A 1 86 ? -20.161 -6.851 18.157 1.00 83.06 86 ASP A C 1
ATOM 657 O O . ASP A 1 86 ? -19.498 -5.923 17.705 1.00 83.06 86 ASP A O 1
ATOM 661 N N . ASP A 1 87 ? -21.252 -7.287 17.536 1.00 81.56 87 ASP A N 1
ATOM 662 C CA . ASP A 1 87 ? -21.725 -6.796 16.236 1.00 81.56 87 ASP A CA 1
ATOM 663 C C . ASP A 1 87 ? -22.440 -5.435 16.301 1.00 81.56 87 ASP A C 1
ATOM 665 O O . ASP A 1 87 ? -22.900 -4.911 15.285 1.00 81.56 87 ASP A O 1
ATOM 669 N N . HIS A 1 88 ? -22.508 -4.822 17.485 1.00 88.25 88 HIS A N 1
ATOM 670 C CA . HIS A 1 88 ? -23.150 -3.526 17.669 1.00 88.25 88 HIS A CA 1
ATOM 671 C C . HIS A 1 88 ? -22.265 -2.349 17.271 1.00 88.25 88 HIS A C 1
ATOM 673 O O . HIS A 1 88 ? -22.790 -1.239 17.202 1.00 88.25 88 HIS A O 1
ATOM 679 N N . TYR A 1 89 ? -20.960 -2.528 17.055 1.00 92.31 89 TYR A N 1
ATOM 680 C CA . TYR A 1 89 ? -20.054 -1.413 16.780 1.00 92.31 89 TYR A CA 1
ATOM 681 C C . TYR A 1 89 ? -19.516 -1.439 15.356 1.00 92.31 89 TYR A C 1
ATOM 683 O O . TYR A 1 89 ? -19.120 -2.471 14.822 1.00 92.31 89 TYR A O 1
ATOM 691 N N . LEU A 1 90 ? -19.470 -0.254 14.758 1.00 92.25 90 LEU A N 1
ATOM 692 C CA . LEU A 1 90 ? -18.909 -0.008 13.440 1.00 92.25 90 LEU A CA 1
ATOM 693 C C . LEU A 1 90 ? -17.646 0.830 13.603 1.00 92.25 90 LEU A C 1
ATOM 695 O O . LEU A 1 90 ? -17.683 1.874 14.258 1.00 92.25 90 LEU A O 1
ATOM 699 N N . LEU A 1 91 ? -16.551 0.371 13.002 1.00 94.44 91 LEU A N 1
ATOM 700 C CA . LEU A 1 91 ? -15.267 1.062 12.952 1.00 94.44 91 LEU A CA 1
ATOM 701 C C . LEU A 1 91 ? -15.109 1.726 11.587 1.00 94.44 91 LEU A C 1
ATOM 703 O O . LEU A 1 91 ? -15.264 1.060 10.566 1.00 94.44 91 LEU A O 1
ATOM 707 N N . ARG A 1 92 ? -14.773 3.015 11.565 1.00 94.44 92 ARG A N 1
ATOM 708 C CA . ARG A 1 92 ? -14.497 3.755 10.330 1.00 94.44 92 ARG A CA 1
ATOM 709 C C . ARG A 1 92 ? -13.246 4.598 10.474 1.00 94.44 92 ARG A C 1
ATOM 711 O O . ARG A 1 92 ? -13.027 5.205 11.521 1.00 94.44 92 ARG A O 1
ATOM 718 N N . VAL A 1 93 ? -12.461 4.665 9.405 1.00 94.31 93 VAL A N 1
ATOM 719 C CA . VAL A 1 93 ? -11.364 5.625 9.273 1.00 94.31 93 VAL A CA 1
ATOM 720 C C . VAL A 1 93 ? -11.882 6.807 8.472 1.00 94.31 93 VAL A C 1
ATOM 722 O O . VAL A 1 93 ? -12.397 6.634 7.369 1.00 94.31 93 VAL A O 1
ATOM 725 N N . CYS A 1 94 ? -11.755 8.005 9.020 1.00 91.25 94 CYS A N 1
ATOM 726 C CA . CYS 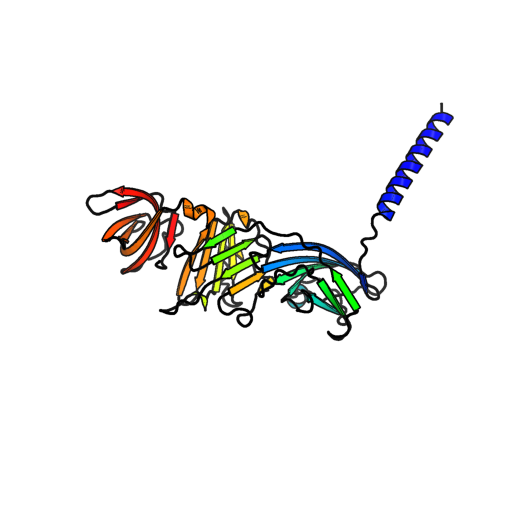A 1 94 ? -12.216 9.227 8.384 1.00 91.25 94 CYS A CA 1
ATOM 727 C C . CYS A 1 94 ? -11.077 10.234 8.271 1.00 91.25 94 CYS A C 1
ATOM 729 O O . CYS A 1 94 ? -10.215 10.314 9.141 1.00 91.25 94 CYS A O 1
ATOM 731 N N . LEU A 1 95 ? -11.107 11.026 7.210 1.00 87.88 95 LEU A N 1
ATOM 732 C CA . LEU A 1 95 ? -10.409 12.300 7.137 1.00 87.88 95 LEU A CA 1
ATOM 733 C C . LEU A 1 95 ? -11.502 13.363 7.055 1.00 87.88 95 LEU A C 1
ATOM 735 O O . LEU A 1 95 ? -12.332 13.317 6.144 1.00 87.88 95 LEU A O 1
ATOM 739 N N . ASP A 1 96 ? -11.558 14.250 8.044 1.00 81.94 96 ASP A N 1
ATOM 740 C CA . ASP A 1 96 ? -12.682 15.166 8.260 1.00 81.94 96 ASP A CA 1
ATOM 741 C C . ASP A 1 96 ? -14.013 14.405 8.443 1.00 81.94 96 ASP A C 1
ATOM 743 O O . ASP A 1 96 ? -14.207 13.627 9.386 1.00 81.94 96 ASP A O 1
ATOM 747 N N . ASP A 1 97 ? -14.945 14.596 7.511 1.00 80.69 97 ASP A N 1
ATOM 748 C CA . ASP A 1 97 ? -16.217 13.878 7.432 1.00 80.69 97 ASP A CA 1
ATOM 749 C C . ASP A 1 97 ? -16.272 12.884 6.268 1.00 80.69 97 ASP A C 1
ATOM 751 O O . ASP A 1 97 ? -17.293 12.226 6.061 1.00 80.69 97 ASP A O 1
ATOM 755 N N . GLN A 1 98 ? -15.169 12.723 5.536 1.00 86.81 98 GLN A N 1
ATOM 756 C CA . GLN A 1 98 ? -15.063 11.734 4.478 1.00 86.81 98 GLN A CA 1
ATOM 757 C C . GLN A 1 98 ? -14.547 10.408 5.041 1.00 86.81 98 GLN A C 1
ATOM 759 O O . GLN A 1 98 ? -13.457 10.325 5.605 1.00 86.81 98 GLN A O 1
ATOM 764 N N . GLU A 1 99 ? -15.322 9.345 4.851 1.00 90.38 99 GLU A N 1
ATOM 765 C CA . GLU A 1 99 ? -14.875 7.981 5.121 1.00 90.38 99 GLU A CA 1
ATOM 766 C C . GLU A 1 99 ? -13.829 7.546 4.089 1.00 90.38 99 GLU A C 1
ATOM 768 O O . GLU A 1 99 ? -14.008 7.718 2.880 1.00 90.38 99 GLU A O 1
ATOM 773 N N . LEU A 1 100 ? -12.717 7.008 4.584 1.00 91.19 100 LEU A N 1
ATOM 774 C CA . LEU A 1 100 ? -11.642 6.459 3.775 1.00 91.19 100 LEU A CA 1
ATOM 775 C C . LEU A 1 100 ? -11.857 4.961 3.580 1.00 91.19 100 LEU A C 1
ATOM 777 O O . LEU A 1 100 ? -12.242 4.242 4.506 1.00 91.19 100 LEU A O 1
ATOM 781 N N . ASN A 1 101 ? -11.521 4.476 2.387 1.00 90.88 101 ASN A N 1
ATOM 782 C CA . ASN A 1 101 ? -11.477 3.045 2.135 1.00 90.88 101 ASN A CA 1
ATOM 783 C C . ASN A 1 101 ? -10.415 2.416 3.048 1.00 90.88 101 ASN A C 1
ATOM 785 O O . ASN A 1 101 ? -9.237 2.791 2.989 1.00 90.88 101 ASN A O 1
ATOM 789 N N . SER A 1 102 ? -10.852 1.513 3.923 1.00 93.06 102 SER A N 1
ATOM 790 C CA . SER A 1 102 ? -10.049 0.964 5.009 1.00 93.06 102 SER A CA 1
ATOM 791 C C . SER A 1 102 ? -10.435 -0.476 5.335 1.00 93.06 102 SER A C 1
ATOM 793 O O . SER A 1 102 ? -11.526 -0.943 5.010 1.00 93.06 102 SER A O 1
ATOM 795 N N . THR A 1 103 ? -9.519 -1.217 5.950 1.00 92.88 103 THR A N 1
ATOM 796 C CA . THR A 1 103 ? -9.758 -2.590 6.408 1.00 92.88 103 THR A CA 1
ATOM 797 C C . THR A 1 103 ? -8.931 -2.868 7.655 1.00 92.88 103 THR A C 1
ATOM 799 O O . THR A 1 103 ? -7.757 -2.501 7.720 1.00 92.88 103 THR A O 1
ATOM 802 N N . ALA A 1 104 ? -9.552 -3.515 8.641 1.00 92.25 104 ALA A N 1
ATOM 803 C CA . ALA A 1 104 ? -8.914 -3.921 9.886 1.00 92.25 104 ALA A CA 1
ATOM 804 C C . ALA A 1 104 ? -8.519 -5.403 9.838 1.00 92.25 104 ALA A C 1
ATOM 806 O O . ALA A 1 104 ? -9.348 -6.266 9.554 1.00 92.25 104 ALA A O 1
ATOM 807 N N . TYR A 1 105 ? -7.262 -5.677 10.157 1.00 90.31 105 TYR A N 1
ATOM 808 C CA . TYR A 1 105 ? -6.682 -7.001 10.347 1.00 90.31 105 TYR A CA 1
ATOM 809 C C . TYR A 1 105 ? -6.366 -7.204 11.820 1.00 90.31 105 TYR A C 1
ATOM 811 O O . TYR A 1 105 ? -6.116 -6.248 12.559 1.00 90.31 105 TYR A O 1
ATOM 819 N N . GLU A 1 106 ? -6.388 -8.450 12.258 1.00 89.69 106 GLU A N 1
ATOM 820 C CA . GLU A 1 106 ? -6.128 -8.800 13.641 1.00 89.69 106 GLU A CA 1
ATOM 821 C C . GLU A 1 106 ? -4.641 -9.099 13.834 1.00 89.69 106 GLU A C 1
ATOM 823 O O . GLU A 1 106 ? -4.093 -10.022 13.241 1.00 89.69 106 GLU A O 1
ATOM 828 N N . ILE A 1 107 ? -3.973 -8.320 14.689 1.00 89.69 107 ILE A N 1
ATOM 829 C CA . ILE A 1 107 ? -2.604 -8.640 15.118 1.00 89.69 107 ILE A CA 1
ATOM 830 C C . ILE A 1 107 ? -2.664 -9.737 16.184 1.00 89.69 107 ILE A C 1
ATOM 832 O O . ILE A 1 107 ? -1.910 -10.708 16.152 1.00 89.69 107 ILE A O 1
ATOM 836 N N . SER A 1 108 ? -3.557 -9.563 17.156 1.00 88.44 108 SER A N 1
ATOM 837 C CA . SER A 1 108 ? -3.791 -10.522 18.231 1.00 88.44 108 SER A CA 1
ATOM 838 C C . SER A 1 108 ? -5.132 -10.249 18.891 1.00 88.44 108 SER A C 1
ATOM 840 O O . SER A 1 108 ? -5.499 -9.088 19.078 1.00 88.44 108 SER A O 1
ATOM 842 N N . ALA A 1 109 ? -5.811 -11.296 19.341 1.00 85.12 109 ALA A N 1
ATOM 843 C CA . ALA A 1 109 ? -6.936 -11.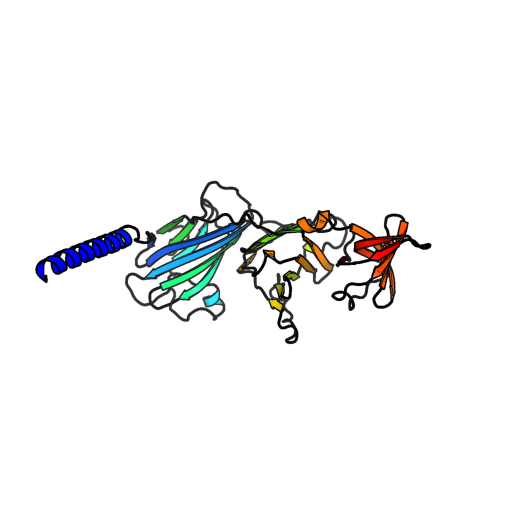169 20.252 1.00 85.12 109 ALA A CA 1
ATOM 844 C C . ALA A 1 109 ? -6.802 -12.181 21.388 1.00 85.12 109 ALA A C 1
ATOM 846 O O . ALA A 1 109 ? -6.504 -13.356 21.164 1.00 85.12 109 ALA A O 1
ATOM 847 N N . ASP A 1 110 ? -7.029 -11.715 22.609 1.00 82.62 110 ASP A N 1
ATOM 848 C CA . ASP A 1 110 ? -7.089 -12.536 23.808 1.00 82.62 110 ASP A CA 1
ATOM 849 C C . ASP A 1 110 ? -8.448 -12.366 24.518 1.00 82.62 110 ASP A C 1
ATOM 851 O O . ASP A 1 110 ? -9.456 -12.004 23.905 1.00 82.62 110 ASP A O 1
ATOM 855 N N . LEU A 1 111 ? -8.512 -12.739 25.797 1.00 79.69 111 LEU A N 1
ATOM 856 C CA . LEU A 1 111 ? -9.742 -12.742 26.584 1.00 79.69 111 LEU A CA 1
ATOM 857 C C . LEU A 1 111 ? -10.301 -11.339 26.855 1.00 79.69 111 LEU A C 1
ATOM 859 O O . LEU A 1 111 ? -11.517 -11.204 27.010 1.00 79.69 111 LEU A O 1
ATOM 863 N N . ASP A 1 112 ? -9.446 -10.328 26.975 1.00 86.19 112 ASP A N 1
ATOM 864 C CA . ASP A 1 112 ? -9.835 -8.969 27.357 1.00 86.19 112 ASP A CA 1
ATOM 865 C C . ASP A 1 112 ? -9.243 -7.891 26.449 1.00 86.19 112 ASP A C 1
ATOM 867 O O . ASP A 1 112 ? -9.556 -6.717 26.618 1.00 86.19 112 ASP A O 1
ATOM 871 N N . THR A 1 113 ? -8.440 -8.265 25.462 1.00 89.25 113 THR A N 1
ATOM 872 C CA . THR A 1 113 ? -7.720 -7.351 24.591 1.00 89.25 113 THR A CA 1
ATOM 873 C C . THR A 1 113 ? -7.841 -7.788 23.136 1.00 89.25 113 THR A C 1
ATOM 875 O O . THR A 1 113 ? -7.703 -8.957 22.782 1.00 89.25 113 THR A O 1
ATOM 878 N N . GLN A 1 114 ? -8.078 -6.818 22.262 1.00 91.88 114 GLN A N 1
ATOM 879 C CA . GLN A 1 114 ? -8.039 -6.966 20.817 1.00 91.88 114 GLN A CA 1
ATOM 880 C C . GLN A 1 114 ? -7.080 -5.917 20.258 1.00 91.88 114 GLN A C 1
ATOM 882 O O . GLN A 1 114 ? -7.245 -4.725 20.507 1.00 91.88 114 GLN A O 1
ATOM 887 N N . LEU A 1 115 ? -6.080 -6.360 19.505 1.00 93.38 115 LEU A N 1
ATOM 888 C CA . LEU A 1 115 ? -5.131 -5.497 18.816 1.00 93.38 115 LEU A CA 1
ATOM 889 C C . LEU A 1 115 ? -5.360 -5.616 17.312 1.00 93.38 115 LEU A C 1
ATOM 891 O O . LEU A 1 115 ? -5.228 -6.699 16.736 1.00 93.38 115 LEU A O 1
ATOM 895 N N . LEU A 1 116 ? -5.702 -4.495 16.689 1.00 94.38 116 LEU A N 1
ATOM 896 C CA . LEU A 1 116 ? -6.005 -4.404 15.269 1.00 94.38 116 LEU A CA 1
ATOM 897 C C . LEU A 1 116 ? -4.948 -3.579 14.551 1.00 94.38 116 LEU A C 1
ATOM 899 O O . LEU A 1 116 ? -4.540 -2.532 15.051 1.00 94.38 116 LEU A O 1
ATOM 903 N N . ARG A 1 117 ? -4.584 -4.006 13.344 1.00 95.00 117 ARG A N 1
ATOM 904 C CA . ARG A 1 117 ? -3.910 -3.165 12.357 1.00 95.00 117 ARG A CA 1
ATOM 905 C C . ARG A 1 117 ? -4.908 -2.736 11.300 1.00 95.00 117 ARG A C 1
ATOM 907 O O . ARG A 1 117 ? -5.534 -3.570 10.657 1.00 95.00 117 ARG A O 1
ATOM 914 N N . ILE A 1 118 ? -5.046 -1.438 11.098 1.00 95.19 118 ILE A N 1
ATOM 915 C CA . ILE A 1 118 ? -5.976 -0.858 10.138 1.00 95.19 118 ILE A CA 1
ATOM 916 C C . ILE A 1 118 ? -5.169 -0.263 8.993 1.00 95.19 118 ILE A C 1
ATOM 918 O O . ILE A 1 118 ? -4.357 0.637 9.206 1.00 95.19 118 ILE A O 1
ATOM 922 N N . TYR A 1 119 ? -5.414 -0.744 7.779 1.00 94.81 119 TYR A N 1
ATOM 923 C CA . TYR A 1 119 ? -4.876 -0.166 6.549 1.00 94.81 119 TYR A CA 1
ATOM 924 C C . TYR A 1 119 ? -5.921 0.731 5.906 1.00 94.81 119 TYR A C 1
ATOM 926 O O . TYR A 1 119 ? -7.117 0.451 5.995 1.00 94.81 119 TYR A O 1
ATOM 934 N N . PHE A 1 120 ? -5.485 1.799 5.244 1.00 93.25 120 PHE A N 1
ATOM 935 C CA . PHE A 1 120 ? -6.391 2.703 4.544 1.00 93.25 120 PHE A CA 1
ATOM 936 C C . PHE A 1 120 ? -5.723 3.395 3.354 1.00 93.25 120 PHE A C 1
ATOM 938 O O . PHE A 1 120 ? -4.497 3.516 3.274 1.00 93.25 120 PHE A O 1
ATOM 945 N N . THR A 1 121 ? -6.554 3.879 2.432 1.00 92.25 121 THR A N 1
ATOM 946 C CA . THR A 1 121 ? -6.134 4.679 1.273 1.00 92.25 121 THR A CA 1
ATOM 947 C C . THR A 1 121 ? -6.813 6.048 1.293 1.00 92.25 121 THR A C 1
ATOM 949 O O . THR A 1 121 ? -7.949 6.178 1.743 1.00 92.25 121 THR A O 1
ATOM 952 N N . ASN A 1 122 ? -6.130 7.079 0.787 1.00 88.31 122 ASN A N 1
ATOM 953 C CA . ASN A 1 122 ? -6.687 8.422 0.592 1.00 88.31 122 ASN A CA 1
ATOM 954 C C . ASN A 1 122 ? -6.594 8.831 -0.892 1.00 88.31 122 ASN A C 1
ATOM 956 O O . ASN A 1 122 ? -5.709 9.605 -1.273 1.00 88.31 122 ASN A O 1
ATOM 960 N N . PRO A 1 123 ? -7.496 8.332 -1.760 1.00 81.94 123 PRO A N 1
ATOM 961 C CA . PRO A 1 123 ? -7.432 8.591 -3.198 1.00 81.94 123 PRO A CA 1
ATOM 962 C C . PRO A 1 123 ? -7.470 10.076 -3.547 1.00 81.94 123 PRO A C 1
ATOM 964 O O . PRO A 1 123 ? -6.817 10.501 -4.494 1.00 81.94 123 PRO A O 1
ATOM 967 N N . GLN A 1 124 ? -8.172 10.880 -2.752 1.00 76.88 124 GLN A N 1
ATOM 968 C CA . GLN A 1 124 ? -8.347 12.308 -3.004 1.00 76.88 124 GLN A CA 1
ATOM 969 C C . GLN A 1 124 ? -7.081 13.132 -2.729 1.00 76.88 124 GLN A C 1
ATOM 971 O O . GLN A 1 124 ? -7.035 14.304 -3.091 1.00 76.88 124 GLN A O 1
ATOM 976 N N . ALA A 1 125 ? -6.044 12.530 -2.126 1.00 70.00 125 ALA A N 1
ATOM 977 C CA . ALA A 1 125 ? -4.773 13.186 -1.810 1.00 70.00 125 ALA A CA 1
ATOM 978 C C . ALA A 1 125 ? -4.945 14.510 -1.058 1.00 70.00 125 ALA A C 1
ATOM 980 O O . ALA A 1 125 ? -4.116 15.412 -1.195 1.00 70.00 125 ALA A O 1
ATOM 981 N N . VAL A 1 126 ? -6.041 14.645 -0.305 1.00 60.53 126 VAL A N 1
ATOM 982 C CA . VAL A 1 126 ? -6.347 15.887 0.392 1.00 60.53 126 VAL A CA 1
ATOM 983 C C . VAL A 1 126 ? -5.242 16.090 1.411 1.00 60.53 126 VAL A C 1
ATOM 985 O O . VAL A 1 126 ? -5.111 15.325 2.367 1.00 60.53 126 VAL A O 1
ATOM 988 N N . ALA A 1 127 ? -4.416 17.104 1.170 1.00 53.34 127 ALA A N 1
ATOM 989 C CA . ALA A 1 127 ? -3.486 17.631 2.149 1.00 53.34 127 ALA A CA 1
ATOM 990 C C . ALA A 1 127 ? -4.314 18.401 3.183 1.00 53.34 127 ALA A C 1
ATOM 992 O O . ALA A 1 127 ? -4.328 19.631 3.181 1.00 53.34 127 ALA A O 1
ATOM 993 N N . SER A 1 128 ? -5.092 17.678 3.989 1.00 51.69 128 SER A N 1
ATOM 994 C CA . SER A 1 128 ? -5.810 18.308 5.086 1.00 51.69 128 SER A CA 1
ATOM 995 C C . SER A 1 128 ? -4.823 18.597 6.213 1.00 51.69 128 SER A C 1
ATOM 997 O O . SER A 1 128 ? -3.901 17.818 6.465 1.00 51.69 128 SER A O 1
ATOM 999 N N . GLN A 1 129 ? -4.987 19.754 6.854 1.00 55.84 129 GLN A N 1
ATOM 1000 C CA . GLN A 1 129 ? -4.342 20.024 8.142 1.00 55.84 129 GLN A CA 1
ATOM 1001 C C . GLN A 1 129 ? -5.000 19.219 9.266 1.00 55.84 129 GLN A C 1
ATOM 1003 O O . GLN A 1 129 ? -4.433 19.119 10.354 1.00 55.84 129 GLN A O 1
ATOM 1008 N N . ASP A 1 130 ? -6.177 18.662 8.995 1.00 66.38 130 ASP A N 1
ATOM 1009 C CA . ASP A 1 130 ? -6.957 17.904 9.946 1.00 66.38 130 ASP A CA 1
ATOM 1010 C C . ASP A 1 130 ? -6.450 16.455 10.049 1.00 66.38 130 ASP A C 1
ATOM 1012 O O . ASP A 1 130 ? -6.017 15.854 9.055 1.00 66.38 130 ASP A O 1
ATOM 1016 N N . PRO A 1 131 ? -6.449 15.887 11.266 1.00 80.19 131 PRO A N 1
ATOM 1017 C CA . PRO A 1 131 ? -5.949 14.545 11.501 1.00 80.19 131 PRO A CA 1
ATOM 1018 C C . PRO A 1 131 ? -6.886 13.500 10.892 1.00 80.19 131 PRO A C 1
ATOM 1020 O O . PRO A 1 131 ? -8.103 13.667 10.848 1.00 80.19 131 PRO A O 1
ATOM 1023 N N . VAL A 1 132 ? -6.317 12.369 10.480 1.00 89.06 132 VAL A N 1
ATOM 1024 C CA . VAL A 1 132 ? -7.113 11.156 10.272 1.00 89.06 132 VAL A CA 1
ATOM 1025 C C . VAL A 1 132 ? -7.704 10.752 11.624 1.00 89.06 132 VAL A C 1
ATOM 1027 O O . VAL A 1 132 ? -7.015 10.788 12.641 1.00 89.06 132 VAL A O 1
ATOM 1030 N N . GLU A 1 133 ? -8.969 10.357 11.649 1.00 92.06 133 GLU A N 1
ATOM 1031 C CA . GLU A 1 133 ? -9.686 9.975 12.861 1.00 92.06 133 GLU A CA 1
ATOM 1032 C C . GLU A 1 133 ? -10.288 8.580 12.725 1.00 92.06 133 GLU A C 1
ATOM 1034 O O . GLU A 1 133 ? -10.747 8.168 11.658 1.00 92.06 133 GLU A O 1
ATOM 1039 N N . ILE A 1 134 ? -10.350 7.869 13.843 1.00 93.88 134 ILE A N 1
ATOM 1040 C CA . ILE A 1 134 ? -11.128 6.644 13.975 1.00 93.88 134 ILE A CA 1
ATOM 1041 C C . ILE A 1 134 ? -12.488 7.031 14.553 1.00 93.88 134 ILE A C 1
ATOM 1043 O O . ILE A 1 134 ? -12.572 7.479 15.700 1.00 93.88 134 ILE A O 1
ATOM 1047 N N . LYS A 1 135 ? -13.556 6.847 13.775 1.00 93.88 135 LYS A N 1
ATOM 1048 C CA . LYS A 1 135 ? -14.938 7.040 14.228 1.00 93.88 135 LYS A CA 1
ATOM 1049 C C . LYS A 1 135 ? -15.551 5.693 14.573 1.00 93.88 135 LYS A C 1
ATOM 1051 O O . LYS A 1 135 ? -15.539 4.763 13.766 1.00 93.88 135 LYS A O 1
ATOM 1056 N N . ILE A 1 136 ? -16.117 5.605 15.771 1.00 94.69 136 ILE A N 1
ATOM 1057 C CA . ILE A 1 136 ? -16.834 4.421 16.242 1.00 94.69 136 ILE A CA 1
ATOM 1058 C C . ILE A 1 136 ? -18.304 4.782 16.363 1.00 94.69 136 ILE A C 1
ATOM 1060 O O . ILE A 1 136 ? -18.663 5.781 16.992 1.00 94.69 136 ILE A O 1
ATOM 1064 N N . SER A 1 137 ? -19.163 3.959 15.776 1.00 94.00 137 SER A N 1
ATOM 1065 C CA . SER A 1 137 ? -20.612 4.140 15.829 1.00 94.00 137 SER A CA 1
ATOM 1066 C C . SER A 1 137 ? -21.295 2.900 16.384 1.00 94.00 137 SER A C 1
ATOM 1068 O O . SER A 1 137 ? -20.774 1.798 16.241 1.00 94.00 137 SER A O 1
ATOM 1070 N N . LYS A 1 138 ? -22.453 3.074 17.025 1.00 93.44 138 LYS A N 1
ATOM 1071 C CA . LYS A 1 138 ? -23.214 1.975 17.627 1.00 93.44 138 LYS A CA 1
ATOM 1072 C C . LYS A 1 138 ? -24.510 1.724 16.859 1.00 93.44 138 LYS A C 1
ATOM 1074 O O . LYS A 1 138 ? -25.343 2.612 16.738 1.00 93.44 138 LYS A O 1
ATOM 1079 N N . GLY A 1 139 ? -24.693 0.515 16.340 1.00 90.75 139 GLY A N 1
ATOM 1080 C CA . GLY A 1 139 ? -25.852 0.065 15.570 1.00 90.75 139 GLY A CA 1
ATOM 1081 C C . GLY A 1 139 ? -25.910 0.646 14.156 1.00 90.75 139 GLY A C 1
ATOM 1082 O O . GLY A 1 139 ? -25.934 -0.098 13.182 1.00 90.75 139 GLY A O 1
ATOM 1083 N N . THR A 1 140 ? -25.919 1.974 14.033 1.00 89.75 140 THR A N 1
ATOM 1084 C CA . THR A 1 140 ? -25.978 2.686 12.747 1.00 89.75 140 THR A CA 1
ATOM 1085 C C . THR A 1 140 ? -24.856 3.703 12.621 1.00 89.75 140 THR A C 1
ATOM 1087 O O . THR A 1 140 ? -24.404 4.257 13.621 1.00 89.75 140 THR A O 1
ATOM 1090 N N . ILE A 1 141 ? -24.483 4.018 11.382 1.00 87.38 141 ILE A N 1
ATOM 1091 C CA . ILE A 1 141 ? -23.405 4.954 11.044 1.00 87.38 141 ILE A CA 1
ATOM 1092 C C . ILE A 1 141 ? -23.597 6.374 11.620 1.00 87.38 141 ILE A C 1
ATOM 1094 O O . ILE A 1 141 ? -22.619 7.054 11.919 1.00 87.38 141 ILE A O 1
ATOM 1098 N N . ASP A 1 142 ? -24.845 6.793 11.842 1.00 89.31 142 ASP A N 1
ATOM 1099 C CA . ASP A 1 142 ? -25.187 8.124 12.367 1.00 89.31 142 ASP A CA 1
ATOM 1100 C C . ASP A 1 142 ? -25.075 8.226 13.900 1.00 89.31 142 ASP A C 1
ATOM 1102 O O . ASP A 1 142 ? -25.119 9.317 14.465 1.00 89.31 142 ASP A O 1
ATOM 1106 N N . GLN A 1 143 ? -24.940 7.095 14.599 1.00 92.81 143 GLN A N 1
ATOM 1107 C CA . GLN A 1 143 ? -24.838 7.044 16.059 1.00 92.81 143 GLN A CA 1
ATOM 1108 C C . GLN A 1 143 ? -23.369 6.976 16.484 1.00 92.81 143 GLN A C 1
ATOM 1110 O O . GLN A 1 143 ? -22.904 5.951 16.984 1.00 92.81 143 GLN A O 1
ATOM 1115 N N . GLU A 1 144 ? -22.625 8.059 16.252 1.00 92.31 144 GLU A N 1
ATOM 1116 C CA . GLU A 1 144 ? -21.233 8.204 16.697 1.00 92.31 144 GLU A CA 1
ATOM 1117 C C . GLU A 1 144 ? -21.153 8.162 18.233 1.00 92.31 144 GLU A C 1
ATOM 1119 O O . GLU A 1 144 ? -21.824 8.922 18.931 1.00 92.31 144 GLU A O 1
ATOM 1124 N N . VAL A 1 145 ? -20.334 7.249 18.756 1.00 92.75 145 VAL A N 1
ATOM 1125 C CA . VAL A 1 145 ? -20.088 7.073 20.197 1.00 92.75 145 VAL A CA 1
ATOM 1126 C C . VAL A 1 145 ? -18.649 7.403 20.588 1.00 92.75 145 VAL A C 1
ATOM 1128 O O . VAL A 1 145 ? -18.372 7.606 21.768 1.00 92.75 145 VAL A O 1
ATOM 1131 N N . ALA A 1 146 ? -17.738 7.459 19.614 1.00 91.25 146 ALA A N 1
ATOM 1132 C CA . ALA A 1 146 ? -16.342 7.812 19.821 1.00 91.25 146 ALA A CA 1
ATOM 1133 C C . ALA A 1 146 ? -15.695 8.354 18.541 1.00 91.25 146 ALA A C 1
ATOM 1135 O O . ALA A 1 146 ? -16.083 8.002 17.425 1.00 91.25 146 ALA A O 1
ATOM 1136 N N . ARG A 1 147 ? -14.675 9.183 18.753 1.00 91.12 147 ARG A N 1
ATOM 1137 C CA . ARG A 1 147 ? -13.831 9.826 17.749 1.00 91.12 147 ARG A CA 1
ATOM 1138 C C . ARG A 1 147 ? -12.431 9.952 18.331 1.00 91.12 147 ARG A C 1
ATOM 1140 O O . ARG A 1 147 ? -12.233 10.675 19.310 1.00 91.12 147 ARG A O 1
ATOM 1147 N N . ILE A 1 148 ? -11.496 9.218 17.742 1.00 90.81 148 ILE A N 1
ATOM 1148 C CA . ILE A 1 148 ? -10.119 9.097 18.219 1.00 90.81 148 ILE A CA 1
ATOM 1149 C C . ILE A 1 148 ? -9.207 9.697 17.151 1.00 90.81 148 ILE A C 1
ATOM 1151 O O . ILE A 1 148 ? -9.105 9.121 16.066 1.00 90.81 148 ILE A O 1
ATOM 1155 N N . PRO A 1 149 ? -8.541 10.828 17.426 1.00 89.12 149 PRO A N 1
ATOM 1156 C CA . PRO A 1 149 ? -7.529 11.363 16.527 1.00 89.12 149 PRO A CA 1
ATOM 1157 C C . PRO A 1 149 ? -6.363 10.381 16.382 1.00 89.12 149 PRO A C 1
ATOM 1159 O O . PRO A 1 149 ? -5.843 9.876 17.379 1.00 89.12 149 PRO A O 1
ATOM 1162 N N . ALA A 1 150 ? -5.942 10.121 15.147 1.00 87.88 150 ALA A N 1
ATOM 1163 C CA . ALA A 1 150 ? -4.756 9.334 14.847 1.00 87.88 150 ALA A CA 1
ATOM 1164 C C . ALA A 1 150 ? -3.576 10.281 14.600 1.00 87.88 150 ALA A C 1
ATOM 1166 O O . ALA A 1 150 ? -3.493 10.960 13.573 1.00 87.88 150 ALA A O 1
ATOM 1167 N N . GLU A 1 151 ? -2.635 10.321 15.541 1.00 86.94 151 GLU A N 1
ATOM 1168 C CA . GLU A 1 151 ? -1.376 11.050 15.374 1.00 86.94 151 GLU A CA 1
ATOM 1169 C C . GLU A 1 151 ? -0.439 10.250 14.460 1.00 86.94 151 GLU A C 1
ATOM 1171 O O . GLU A 1 151 ? 0.402 9.463 14.900 1.00 86.94 151 GLU A O 1
ATOM 1176 N N . LEU A 1 152 ? -0.631 10.404 13.151 1.00 86.50 152 LEU A N 1
ATOM 1177 C CA . LEU A 1 152 ? 0.113 9.651 12.151 1.00 86.50 152 LEU A CA 1
ATOM 1178 C C . LEU A 1 152 ? 1.489 10.263 11.904 1.00 86.50 152 LEU A C 1
ATOM 1180 O O . LEU A 1 152 ? 1.637 11.449 11.608 1.00 86.50 152 LEU A O 1
ATOM 1184 N N . THR A 1 153 ? 2.509 9.415 11.956 1.00 87.19 153 THR A N 1
ATOM 1185 C CA . THR A 1 153 ? 3.849 9.793 11.512 1.00 87.19 153 THR A CA 1
ATOM 1186 C C . THR A 1 153 ? 3.878 9.937 9.989 1.00 87.19 153 THR A C 1
ATOM 1188 O O . THR A 1 153 ? 3.300 9.128 9.260 1.00 87.19 153 THR A O 1
ATOM 1191 N N . ASN A 1 154 ? 4.543 10.978 9.485 1.00 78.62 154 ASN A N 1
ATOM 1192 C CA . ASN A 1 154 ? 4.681 11.169 8.045 1.00 78.62 154 ASN A CA 1
ATOM 1193 C C . ASN A 1 154 ? 5.740 10.208 7.486 1.00 78.62 154 ASN A C 1
ATOM 1195 O O . ASN A 1 154 ? 6.932 10.360 7.760 1.00 78.62 154 ASN A O 1
ATOM 1199 N N . GLY A 1 155 ? 5.308 9.247 6.674 1.00 70.38 155 GLY A N 1
ATOM 1200 C CA . GLY A 1 155 ? 6.179 8.383 5.886 1.00 70.38 155 GLY A CA 1
ATOM 1201 C C . GLY A 1 155 ? 6.654 9.110 4.633 1.00 70.38 155 GLY A C 1
ATOM 1202 O O . GLY A 1 155 ? 6.201 8.805 3.536 1.00 70.38 155 GLY A O 1
ATOM 1203 N N . SER A 1 156 ? 7.532 10.105 4.779 1.00 68.38 156 SER A N 1
ATOM 1204 C CA . SER A 1 156 ? 8.042 10.880 3.636 1.00 68.38 156 SER A CA 1
ATOM 1205 C C . SER A 1 156 ? 9.024 10.099 2.762 1.00 68.38 156 SER A C 1
ATOM 1207 O O . SER A 1 156 ? 9.247 10.473 1.613 1.00 68.38 156 SER A O 1
ATOM 1209 N N . SER A 1 157 ? 9.634 9.048 3.310 1.00 82.75 157 SER A N 1
ATOM 1210 C CA . SER A 1 157 ? 10.548 8.179 2.576 1.00 82.75 157 SER A CA 1
ATOM 1211 C C . SER A 1 157 ? 9.752 7.279 1.637 1.00 82.75 157 SER A C 1
ATOM 1213 O O . SER A 1 157 ? 8.887 6.521 2.074 1.00 82.75 157 SER A O 1
ATOM 1215 N N . LEU A 1 158 ? 10.049 7.384 0.347 1.00 88.31 158 LEU A N 1
ATOM 1216 C CA . LEU A 1 158 ? 9.463 6.563 -0.701 1.00 88.31 158 LEU A CA 1
ATOM 1217 C C . LEU A 1 158 ? 10.471 6.376 -1.833 1.00 88.31 158 LEU A C 1
ATOM 1219 O O . LEU A 1 158 ? 11.360 7.206 -2.025 1.00 88.31 158 LEU A O 1
ATOM 1223 N N . ALA A 1 159 ? 10.306 5.296 -2.585 1.00 88.25 159 ALA A N 1
ATOM 1224 C CA . ALA A 1 159 ? 11.012 5.048 -3.829 1.00 88.25 159 ALA A CA 1
ATOM 1225 C C . ALA A 1 159 ? 10.075 5.399 -4.989 1.00 88.25 159 ALA A C 1
ATOM 1227 O O . ALA A 1 159 ? 8.930 4.941 -5.031 1.00 88.25 159 ALA A O 1
ATOM 1228 N N . GLU A 1 160 ? 10.544 6.242 -5.909 1.00 88.06 160 GLU A N 1
ATOM 1229 C CA . GLU A 1 160 ? 9.833 6.550 -7.150 1.00 88.06 160 GLU A CA 1
ATOM 1230 C C . GLU A 1 160 ? 10.380 5.672 -8.272 1.00 88.06 160 GLU A C 1
ATOM 1232 O O . GLU A 1 160 ? 11.591 5.572 -8.457 1.00 88.06 160 GLU A O 1
ATOM 1237 N N . PHE A 1 161 ? 9.479 5.089 -9.048 1.00 85.06 161 PHE A N 1
ATOM 1238 C CA . PHE A 1 161 ? 9.777 4.332 -10.250 1.00 85.06 161 PHE A CA 1
ATOM 1239 C C . PHE A 1 161 ? 9.011 4.953 -11.394 1.00 85.06 161 PHE A C 1
ATOM 1241 O O . PHE A 1 161 ? 7.896 5.439 -11.220 1.00 85.06 161 PHE A O 1
ATOM 1248 N N . THR A 1 162 ? 9.580 4.932 -12.579 1.00 78.00 162 THR A N 1
ATOM 1249 C CA . THR A 1 162 ? 8.888 5.437 -13.752 1.00 78.00 162 THR A CA 1
ATOM 1250 C C . THR A 1 162 ? 9.293 4.634 -14.967 1.00 78.00 162 THR A C 1
ATOM 1252 O O . THR A 1 162 ? 10.292 3.908 -14.947 1.00 78.00 162 THR A O 1
ATOM 1255 N N . SER A 1 163 ? 8.466 4.686 -16.003 1.00 72.94 163 SER A N 1
ATOM 1256 C CA . SER A 1 163 ? 8.878 4.149 -17.287 1.00 72.94 163 SER A CA 1
ATOM 1257 C C . SER A 1 163 ? 9.977 5.032 -17.858 1.00 72.94 163 SER A C 1
ATOM 1259 O O . SER A 1 163 ? 10.166 6.182 -17.458 1.00 72.94 163 SER A O 1
ATOM 1261 N N . VAL A 1 164 ? 10.674 4.516 -18.859 1.00 60.97 164 VAL A N 1
ATOM 1262 C CA . VAL A 1 164 ? 11.727 5.268 -19.550 1.00 60.97 164 VAL A CA 1
ATOM 1263 C C . VAL A 1 164 ? 11.176 6.559 -20.166 1.00 60.97 164 VAL A C 1
ATOM 1265 O O . VAL A 1 164 ? 11.866 7.573 -20.211 1.00 60.97 164 VAL A O 1
ATOM 1268 N N . SER A 1 165 ? 9.907 6.536 -20.596 1.00 59.38 165 SER A N 1
ATOM 1269 C CA . SER A 1 165 ? 9.198 7.692 -21.162 1.00 59.38 165 SER A CA 1
ATOM 1270 C C . SER A 1 165 ? 8.803 8.749 -20.136 1.00 59.38 165 SER A C 1
ATOM 1272 O O . SER A 1 165 ? 8.411 9.852 -20.515 1.00 59.38 165 SER A O 1
ATOM 1274 N N . GLY A 1 166 ? 8.901 8.434 -18.842 1.00 63.28 166 GLY A N 1
ATOM 1275 C CA . GLY A 1 166 ? 8.481 9.313 -17.757 1.00 63.28 166 GLY A CA 1
ATOM 1276 C C . GLY A 1 166 ? 6.961 9.449 -17.609 1.00 63.28 166 GLY A C 1
ATOM 1277 O O . GLY A 1 166 ? 6.511 10.217 -16.759 1.00 63.28 166 GLY A O 1
ATOM 1278 N N . ASN A 1 167 ? 6.169 8.751 -18.433 1.00 70.12 167 ASN A N 1
ATOM 1279 C CA . ASN A 1 167 ? 4.710 8.892 -18.469 1.00 70.12 167 ASN A CA 1
ATOM 1280 C C . ASN A 1 167 ? 4.013 8.067 -17.382 1.00 70.12 167 ASN A C 1
ATOM 1282 O O . ASN A 1 167 ? 3.035 8.521 -16.794 1.00 70.12 167 ASN A O 1
ATOM 1286 N N . GLU A 1 168 ? 4.509 6.864 -17.107 1.00 79.50 168 GLU A N 1
ATOM 1287 C CA . GLU A 1 168 ? 4.029 6.004 -16.032 1.00 79.50 168 GLU A CA 1
ATOM 1288 C C . GLU A 1 168 ? 4.845 6.240 -14.771 1.00 79.50 168 GLU A C 1
ATOM 1290 O O . GLU A 1 168 ? 6.074 6.256 -14.811 1.00 79.50 168 GLU A O 1
ATOM 1295 N N . LEU A 1 169 ? 4.169 6.370 -13.636 1.00 83.94 169 LEU A N 1
ATOM 1296 C CA . LEU A 1 169 ? 4.795 6.593 -12.342 1.00 83.94 169 LEU A CA 1
ATOM 1297 C C . LEU A 1 169 ? 4.305 5.537 -11.357 1.00 83.94 169 LEU A C 1
ATOM 1299 O O . LEU A 1 169 ? 3.108 5.307 -11.205 1.00 83.94 169 LEU A O 1
ATOM 1303 N N . ALA A 1 170 ? 5.235 4.944 -10.625 1.00 88.75 170 ALA A N 1
ATOM 1304 C CA . ALA A 1 170 ? 4.944 4.188 -9.428 1.00 88.75 170 ALA A CA 1
ATOM 1305 C C . ALA A 1 170 ? 5.685 4.787 -8.237 1.00 88.75 170 ALA A C 1
ATOM 1307 O O . ALA A 1 170 ? 6.793 5.308 -8.351 1.00 88.75 170 ALA A O 1
ATOM 1308 N N . ARG A 1 171 ? 5.063 4.716 -7.068 1.00 90.62 171 ARG A N 1
ATOM 1309 C CA . ARG A 1 171 ? 5.688 5.066 -5.796 1.00 90.62 171 ARG A CA 1
ATOM 1310 C C . ARG A 1 171 ? 5.475 3.936 -4.820 1.00 90.62 171 ARG A C 1
ATOM 1312 O O . ARG A 1 171 ? 4.375 3.391 -4.744 1.00 90.62 171 ARG A O 1
ATOM 1319 N N . ILE A 1 172 ? 6.513 3.625 -4.064 1.00 91.75 172 ILE A N 1
ATOM 1320 C CA . ILE A 1 172 ? 6.502 2.555 -3.074 1.00 91.75 172 ILE A CA 1
ATOM 1321 C C . ILE A 1 172 ? 7.019 3.115 -1.759 1.00 91.75 172 ILE A C 1
ATOM 1323 O O . ILE A 1 172 ? 8.016 3.835 -1.735 1.00 91.75 172 ILE A O 1
ATOM 1327 N N . CYS A 1 173 ? 6.348 2.778 -0.668 1.00 90.12 173 CYS A N 1
ATOM 1328 C CA . CYS A 1 173 ? 6.835 3.017 0.683 1.00 90.12 173 CYS A CA 1
ATOM 1329 C C . CYS A 1 173 ? 6.434 1.846 1.592 1.00 90.12 173 CYS A C 1
ATOM 1331 O O . CYS A 1 173 ? 5.783 0.898 1.150 1.00 90.12 173 CYS A O 1
ATOM 1333 N N . ALA A 1 174 ? 6.755 1.942 2.882 1.00 89.12 174 ALA A N 1
ATOM 1334 C CA . ALA A 1 174 ? 6.417 0.917 3.868 1.00 89.12 174 ALA A CA 1
ATOM 1335 C C . ALA A 1 174 ? 4.912 0.597 3.966 1.00 89.12 174 ALA A C 1
ATOM 1337 O O . ALA A 1 174 ? 4.560 -0.522 4.330 1.00 89.12 174 ALA A O 1
ATOM 1338 N N . SER A 1 175 ? 4.031 1.566 3.680 1.00 88.31 175 SER A N 1
ATOM 1339 C CA . SER A 1 175 ? 2.578 1.417 3.840 1.00 88.31 175 SER A CA 1
ATOM 1340 C C . SER A 1 175 ? 1.831 1.087 2.544 1.00 88.31 175 SER A C 1
ATOM 1342 O O . SER A 1 175 ? 0.611 0.900 2.596 1.00 88.31 175 SER A O 1
ATOM 1344 N N . GLY A 1 176 ? 2.510 1.036 1.390 1.00 91.25 176 GLY A N 1
ATOM 1345 C CA . GLY A 1 176 ? 1.858 0.620 0.152 1.00 91.25 176 GLY A CA 1
ATOM 1346 C C . GLY A 1 176 ? 2.468 1.115 -1.156 1.00 91.25 176 GLY A C 1
ATOM 1347 O O . GLY A 1 176 ? 3.576 1.654 -1.207 1.00 91.25 176 GLY A O 1
ATOM 1348 N N . ILE A 1 177 ? 1.692 0.913 -2.226 1.00 91.06 177 ILE A N 1
ATOM 1349 C CA . ILE A 1 177 ? 2.032 1.224 -3.619 1.00 91.06 177 ILE A CA 1
ATOM 1350 C C . ILE A 1 177 ? 1.019 2.211 -4.194 1.00 91.06 177 ILE A C 1
ATOM 1352 O O . ILE A 1 177 ? -0.190 2.032 -4.054 1.00 91.06 177 ILE A O 1
ATOM 1356 N N . TYR A 1 178 ? 1.522 3.204 -4.915 1.00 90.75 178 TYR A N 1
ATOM 1357 C CA . TYR A 1 178 ? 0.746 4.078 -5.788 1.00 90.75 178 TYR A CA 1
ATOM 1358 C C . TYR A 1 178 ? 1.201 3.880 -7.224 1.00 90.75 178 TYR A C 1
ATOM 1360 O O . TYR A 1 178 ? 2.396 3.935 -7.494 1.00 90.75 178 TYR A O 1
ATOM 1368 N N . LEU A 1 179 ? 0.255 3.675 -8.132 1.00 88.00 179 LEU A N 1
ATOM 1369 C CA . LEU A 1 179 ? 0.484 3.560 -9.565 1.00 88.00 179 LEU A CA 1
ATOM 1370 C C . LEU A 1 179 ? -0.339 4.625 -10.281 1.00 88.00 179 LEU A C 1
ATOM 1372 O O . LEU A 1 179 ? -1.550 4.694 -10.087 1.00 88.00 179 LEU A O 1
ATOM 1376 N N . ASP A 1 180 ? 0.310 5.409 -11.126 1.00 84.94 180 ASP A N 1
ATOM 1377 C CA . ASP A 1 180 ? -0.296 6.385 -12.024 1.00 84.94 180 ASP A CA 1
ATOM 1378 C C . ASP A 1 180 ? 0.084 6.002 -13.447 1.00 84.94 180 ASP A C 1
ATOM 1380 O O . ASP A 1 180 ? 1.245 6.096 -13.856 1.00 84.94 180 ASP A O 1
ATOM 1384 N N . LEU A 1 181 ? -0.892 5.426 -14.142 1.00 78.06 181 LEU A N 1
ATOM 1385 C CA . LEU A 1 181 ? -0.691 4.700 -15.386 1.00 78.06 181 LEU A CA 1
ATOM 1386 C C . LEU A 1 181 ? -1.636 5.279 -16.440 1.00 78.06 181 LEU A C 1
ATOM 1388 O O . LEU A 1 181 ? -2.693 4.689 -16.708 1.00 78.06 181 LEU A O 1
ATOM 1392 N N . PRO A 1 182 ? -1.292 6.448 -17.013 1.00 67.88 182 PRO A N 1
ATOM 1393 C CA . PRO A 1 182 ? -2.165 7.156 -17.932 1.00 67.88 182 PRO A CA 1
ATOM 1394 C C . PRO A 1 182 ? -2.574 6.266 -19.107 1.00 67.88 182 PRO A C 1
ATOM 1396 O O . PRO A 1 182 ? -1.786 5.513 -19.681 1.00 67.88 182 PRO A O 1
ATOM 1399 N N . VAL A 1 183 ? -3.849 6.339 -19.483 1.00 58.19 183 VAL A N 1
ATOM 1400 C CA . VAL A 1 183 ? -4.368 5.599 -20.634 1.00 58.19 183 VAL A CA 1
ATOM 1401 C C . VAL A 1 183 ? -3.928 6.315 -21.912 1.00 58.19 183 VAL A C 1
ATOM 1403 O O . VAL A 1 183 ? -4.548 7.293 -22.329 1.00 58.19 183 VAL A O 1
ATOM 1406 N N . SER A 1 184 ? -2.874 5.820 -22.564 1.00 49.31 184 SER A N 1
ATOM 1407 C CA . SER A 1 184 ? -2.490 6.302 -23.896 1.00 49.31 184 SER A CA 1
ATOM 1408 C C . SER A 1 184 ? -3.619 6.077 -24.911 1.00 49.31 184 SER A C 1
ATOM 1410 O O . SER A 1 184 ? -4.194 4.991 -25.016 1.00 49.31 184 SER A O 1
ATOM 1412 N N . ALA A 1 185 ? -3.948 7.127 -25.672 1.00 37.94 185 ALA A N 1
ATOM 1413 C CA . ALA A 1 185 ? -5.067 7.156 -26.620 1.00 37.94 185 ALA A CA 1
ATOM 1414 C C . ALA A 1 185 ? -4.849 6.298 -27.887 1.00 37.94 185 ALA A C 1
ATOM 1416 O O . ALA A 1 185 ? -5.798 6.050 -28.634 1.00 37.94 185 ALA A O 1
ATOM 1417 N N . SER A 1 186 ? -3.625 5.825 -28.138 1.00 37.19 186 SER A N 1
ATOM 1418 C CA . SER A 1 186 ? -3.280 4.960 -29.269 1.00 37.19 186 SER A CA 1
ATOM 1419 C C . SER A 1 186 ? -2.826 3.580 -28.792 1.00 37.19 186 SER A C 1
ATOM 1421 O O . SER A 1 186 ? -1.788 3.458 -28.155 1.00 37.19 186 SER A O 1
ATOM 1423 N N . SER A 1 187 ? -3.609 2.564 -29.172 1.00 36.84 187 SER A N 1
ATOM 1424 C CA . SER A 1 187 ? -3.350 1.114 -29.095 1.00 36.84 187 SER A CA 1
ATOM 1425 C C . SER A 1 187 ? -3.043 0.496 -27.719 1.00 36.84 187 SER A C 1
ATOM 1427 O O . SER A 1 187 ? -2.015 0.751 -27.116 1.00 36.84 187 SER A O 1
ATOM 1429 N N . ALA A 1 188 ? -3.914 -0.431 -27.298 1.00 41.34 188 ALA A N 1
ATOM 1430 C CA . ALA A 1 188 ? -3.611 -1.534 -26.375 1.00 41.34 188 ALA A CA 1
ATOM 1431 C C . ALA A 1 188 ? -2.894 -1.177 -25.052 1.00 41.34 188 ALA A C 1
ATOM 1433 O O . ALA A 1 188 ? -1.935 -1.842 -24.676 1.00 41.34 188 ALA A O 1
ATOM 1434 N N . ALA A 1 189 ? -3.368 -0.167 -24.315 1.00 44.31 189 ALA A N 1
ATOM 1435 C CA . ALA A 1 189 ? -2.755 0.193 -23.037 1.00 44.31 189 ALA A CA 1
ATOM 1436 C C . ALA A 1 189 ? -2.867 -0.962 -22.001 1.00 44.31 189 ALA A C 1
ATOM 1438 O O . ALA A 1 189 ? -3.989 -1.315 -21.610 1.00 44.31 189 ALA A O 1
ATOM 1439 N N . PRO A 1 190 ? -1.745 -1.534 -21.509 1.00 45.22 190 PRO A N 1
ATOM 1440 C CA . PRO A 1 190 ? -1.728 -2.562 -20.458 1.00 45.22 190 PRO A CA 1
ATOM 1441 C C . PRO A 1 190 ? -2.325 -2.075 -19.131 1.00 45.22 190 PRO A C 1
ATOM 1443 O O . PRO A 1 190 ? -2.742 -2.904 -18.324 1.00 45.22 190 PRO A O 1
ATOM 1446 N N . SER A 1 191 ? -2.421 -0.755 -18.919 1.00 48.56 191 SER A N 1
ATOM 1447 C CA . SER A 1 191 ? -2.886 -0.122 -17.676 1.00 48.56 191 SER A CA 1
ATOM 1448 C C . SER A 1 191 ? -4.298 -0.536 -17.247 1.00 48.56 191 SER A C 1
ATOM 1450 O O . SER A 1 191 ? -4.618 -0.508 -16.059 1.00 48.56 191 SER A O 1
ATOM 1452 N N . ARG A 1 192 ? -5.144 -0.996 -18.181 1.00 50.00 192 ARG A N 1
ATOM 1453 C CA . ARG A 1 192 ? -6.502 -1.478 -17.870 1.00 50.00 192 ARG A CA 1
ATOM 1454 C C . ARG A 1 192 ? -6.576 -2.937 -17.417 1.00 50.00 192 ARG A C 1
ATOM 1456 O O . ARG A 1 192 ? -7.615 -3.331 -16.893 1.00 50.00 192 ARG A O 1
ATOM 1463 N N . SER A 1 193 ? -5.524 -3.732 -17.612 1.00 56.50 193 SER A N 1
ATOM 1464 C CA . SER A 1 193 ? -5.538 -5.181 -17.359 1.00 56.50 193 SER A CA 1
ATOM 1465 C C . SER A 1 193 ? -4.285 -5.685 -16.648 1.00 56.50 193 SER A C 1
ATOM 1467 O O . SER A 1 193 ? -3.881 -6.832 -16.855 1.00 56.50 193 SER A O 1
ATOM 1469 N N . ILE A 1 194 ? -3.660 -4.843 -15.821 1.00 65.69 194 ILE A N 1
ATOM 1470 C CA . ILE A 1 194 ? -2.553 -5.284 -14.970 1.00 65.69 194 ILE A CA 1
ATOM 1471 C C . ILE A 1 194 ? -3.101 -6.316 -13.990 1.00 65.69 194 ILE A C 1
ATOM 1473 O O . ILE A 1 194 ? -4.019 -6.036 -13.221 1.00 65.69 194 ILE A O 1
ATOM 1477 N N . GLY A 1 195 ? -2.558 -7.525 -14.073 1.00 65.56 195 GLY A N 1
ATOM 1478 C CA . GLY A 1 195 ? -2.915 -8.650 -13.221 1.00 65.56 195 GLY A CA 1
ATOM 1479 C C . GLY A 1 195 ? -2.071 -8.708 -11.954 1.00 65.56 195 GLY A C 1
ATOM 1480 O O . GLY A 1 195 ? -2.557 -9.218 -10.946 1.00 65.56 195 GLY A O 1
ATOM 1481 N N . SER A 1 196 ? -0.846 -8.172 -11.985 1.00 73.44 196 SER A N 1
ATOM 1482 C CA . SER A 1 196 ? 0.053 -8.136 -10.831 1.00 73.44 196 SER A CA 1
ATOM 1483 C C . SER A 1 196 ? 1.171 -7.091 -10.942 1.00 73.44 196 SER A C 1
ATOM 1485 O O . SER A 1 196 ? 1.553 -6.667 -12.037 1.00 73.44 196 SER A O 1
ATOM 1487 N N . VAL A 1 197 ? 1.723 -6.724 -9.785 1.00 82.00 197 VAL A N 1
ATOM 1488 C CA . VAL A 1 197 ? 3.029 -6.070 -9.624 1.00 82.00 197 VAL A CA 1
ATOM 1489 C C . VAL A 1 197 ? 4.032 -7.097 -9.114 1.00 82.00 197 VAL A C 1
ATOM 1491 O O . VAL A 1 197 ? 3.763 -7.777 -8.128 1.00 82.00 197 VAL A O 1
ATOM 1494 N N . ARG A 1 198 ? 5.207 -7.167 -9.735 1.00 83.75 198 ARG A N 1
ATOM 1495 C CA . ARG A 1 198 ? 6.386 -7.859 -9.211 1.00 83.75 198 ARG A CA 1
ATOM 1496 C C . ARG A 1 198 ? 7.399 -6.817 -8.740 1.00 83.75 198 ARG A C 1
ATOM 1498 O O . ARG A 1 198 ? 7.749 -5.926 -9.510 1.00 83.75 198 ARG A O 1
ATOM 1505 N N . LEU A 1 199 ? 7.852 -6.939 -7.499 1.00 86.00 199 LEU A N 1
ATOM 1506 C CA . LEU A 1 199 ? 8.890 -6.118 -6.881 1.00 86.00 199 LEU A CA 1
ATOM 1507 C C . LEU A 1 199 ? 10.122 -6.987 -6.660 1.00 86.00 199 LEU A C 1
ATOM 1509 O O . LEU A 1 199 ? 9.999 -8.050 -6.051 1.00 86.00 199 LEU A O 1
ATOM 1513 N N . GLN A 1 200 ? 11.287 -6.543 -7.117 1.00 82.50 200 GLN A N 1
ATOM 1514 C CA . GLN A 1 200 ? 12.556 -7.198 -6.808 1.00 82.50 200 GLN A CA 1
ATOM 1515 C C . GLN A 1 200 ? 13.288 -6.390 -5.737 1.00 82.50 200 GLN A C 1
ATOM 1517 O O . GLN A 1 200 ? 13.501 -5.197 -5.918 1.00 82.50 200 GLN A O 1
ATOM 1522 N N . ALA A 1 201 ? 13.633 -7.028 -4.618 1.00 82.38 201 ALA A N 1
ATOM 1523 C CA . ALA A 1 201 ? 14.339 -6.427 -3.490 1.00 82.38 201 ALA A CA 1
ATOM 1524 C C . ALA A 1 201 ? 15.514 -7.325 -3.070 1.00 82.38 201 ALA A C 1
ATOM 1526 O O . ALA A 1 201 ? 15.366 -8.243 -2.258 1.00 82.38 201 ALA A O 1
ATOM 1527 N N . GLY A 1 202 ? 16.694 -7.077 -3.643 1.00 78.56 202 GLY A N 1
ATOM 1528 C CA . GLY A 1 202 ? 17.865 -7.931 -3.432 1.00 78.56 202 GLY A CA 1
ATOM 1529 C C . GLY A 1 202 ? 17.611 -9.355 -3.931 1.00 78.56 202 GLY A C 1
ATOM 1530 O O . GLY A 1 202 ? 17.322 -9.554 -5.106 1.00 78.56 202 GLY A O 1
ATOM 1531 N N . GLU A 1 203 ? 17.702 -10.350 -3.046 1.00 78.81 203 GLU A N 1
ATOM 1532 C CA . GLU A 1 203 ? 17.406 -11.752 -3.383 1.00 78.81 203 GLU A CA 1
ATOM 1533 C C . GLU A 1 203 ? 15.910 -12.096 -3.308 1.00 78.81 203 GLU A C 1
ATOM 1535 O O . GLU A 1 203 ? 15.516 -13.156 -3.793 1.00 78.81 203 GLU A O 1
ATOM 1540 N N . ASN A 1 204 ? 15.086 -11.223 -2.715 1.00 82.25 204 ASN A N 1
ATOM 1541 C CA . ASN A 1 204 ? 13.657 -11.446 -2.515 1.00 82.25 204 ASN A CA 1
ATOM 1542 C C . ASN A 1 204 ? 12.839 -10.874 -3.674 1.00 82.25 204 ASN A C 1
ATOM 1544 O O . ASN A 1 204 ? 13.088 -9.769 -4.156 1.00 82.25 204 ASN A O 1
ATOM 1548 N N . THR A 1 205 ? 11.793 -11.592 -4.065 1.00 83.69 205 THR A N 1
ATOM 1549 C CA . THR A 1 205 ? 10.785 -11.109 -5.006 1.00 83.69 205 THR A CA 1
ATOM 1550 C C . THR A 1 205 ? 9.427 -11.075 -4.315 1.00 83.69 205 THR A C 1
ATOM 1552 O O . THR A 1 205 ? 8.973 -12.087 -3.784 1.00 83.69 205 THR A O 1
ATOM 1555 N N . TYR A 1 206 ? 8.723 -9.950 -4.398 1.00 85.00 206 TYR A N 1
ATOM 1556 C CA . TYR A 1 206 ? 7.341 -9.835 -3.938 1.00 85.00 206 TYR A CA 1
ATOM 1557 C C . TYR A 1 206 ? 6.384 -9.741 -5.124 1.00 85.00 206 TYR A C 1
ATOM 1559 O O . TYR A 1 206 ? 6.589 -8.937 -6.030 1.00 85.00 206 TYR A O 1
ATOM 1567 N N . ILE A 1 207 ? 5.320 -10.540 -5.121 1.00 82.88 207 ILE A N 1
ATOM 1568 C CA . ILE A 1 207 ? 4.280 -10.518 -6.155 1.00 82.88 207 ILE A CA 1
ATOM 1569 C C . ILE A 1 207 ? 2.966 -10.068 -5.524 1.00 82.88 207 ILE A C 1
ATOM 1571 O O . ILE A 1 207 ? 2.427 -10.744 -4.651 1.00 82.88 207 ILE A O 1
ATOM 1575 N N . LEU A 1 208 ? 2.430 -8.944 -5.992 1.00 84.25 208 LEU A N 1
ATOM 1576 C CA . LEU A 1 208 ? 1.133 -8.412 -5.590 1.00 84.25 208 LEU A CA 1
ATOM 1577 C C . LEU A 1 208 ? 0.114 -8.633 -6.709 1.00 84.25 208 LEU A C 1
ATOM 1579 O O . LEU A 1 208 ? 0.157 -7.912 -7.709 1.00 84.25 208 LEU A O 1
ATOM 1583 N N . PRO A 1 209 ? -0.806 -9.603 -6.590 1.00 73.56 209 PRO A N 1
ATOM 1584 C CA . PRO A 1 209 ? -1.870 -9.785 -7.565 1.00 73.56 209 PRO A CA 1
ATOM 1585 C C . PRO A 1 209 ? -2.973 -8.731 -7.385 1.00 73.56 209 PRO A C 1
ATOM 1587 O O . PRO A 1 209 ? -3.403 -8.429 -6.274 1.00 73.56 209 PRO A O 1
ATOM 1590 N N . PHE A 1 210 ? -3.473 -8.200 -8.499 1.00 68.75 210 PHE A N 1
ATOM 1591 C CA . PHE A 1 210 ? -4.560 -7.213 -8.546 1.00 68.75 210 PHE A CA 1
ATOM 1592 C C . PHE A 1 210 ? -5.934 -7.829 -8.802 1.00 68.75 210 PHE A C 1
ATOM 1594 O O . PHE A 1 210 ? -6.957 -7.208 -8.521 1.00 68.75 210 PHE A O 1
ATOM 1601 N N . ALA A 1 211 ? -5.969 -9.063 -9.302 1.00 55.56 211 ALA A N 1
ATOM 1602 C CA . ALA A 1 211 ? -7.182 -9.855 -9.423 1.00 55.56 211 ALA A CA 1
ATOM 1603 C C . ALA A 1 211 ? -7.069 -11.108 -8.553 1.00 55.56 211 ALA A C 1
ATOM 1605 O O . ALA A 1 211 ? -6.055 -11.806 -8.587 1.00 55.56 211 ALA A O 1
ATOM 1606 N N . SER A 1 212 ? -8.162 -11.467 -7.875 1.00 42.72 212 SER A N 1
ATOM 1607 C CA . SER A 1 212 ? -8.314 -12.732 -7.137 1.00 42.72 212 SER A CA 1
ATOM 1608 C C . SER A 1 212 ? -8.151 -13.992 -8.004 1.00 42.72 212 SER A C 1
ATOM 1610 O O . SER A 1 212 ? -8.187 -15.101 -7.483 1.00 42.72 212 SER A O 1
ATOM 1612 N N . GLN A 1 213 ? -7.964 -13.838 -9.320 1.00 38.91 213 GLN A N 1
ATOM 1613 C CA . GLN A 1 213 ? -7.775 -14.928 -10.279 1.00 38.91 213 GLN A CA 1
ATOM 1614 C C . GLN A 1 213 ? -6.375 -14.988 -10.916 1.00 38.91 213 GLN A C 1
ATOM 1616 O O . GLN A 1 213 ? -6.156 -15.837 -11.773 1.00 38.91 213 GLN A O 1
ATOM 1621 N N . ALA A 1 214 ? -5.423 -14.128 -10.533 1.00 41.44 214 ALA A N 1
ATOM 1622 C CA . ALA A 1 214 ? -4.104 -14.076 -11.183 1.00 41.44 214 ALA A CA 1
ATOM 1623 C C . ALA A 1 214 ? -2.966 -14.754 -10.400 1.00 41.44 214 ALA A C 1
ATOM 1625 O O . ALA A 1 214 ? -1.821 -14.722 -10.840 1.00 41.44 214 ALA A O 1
ATOM 1626 N N . ALA A 1 215 ? -3.248 -15.382 -9.258 1.00 39.66 215 ALA A N 1
ATOM 1627 C CA . ALA A 1 215 ? -2.237 -16.157 -8.552 1.00 39.66 215 ALA A CA 1
ATOM 1628 C C . ALA A 1 215 ? -2.218 -17.594 -9.090 1.00 39.66 215 ALA A C 1
ATOM 1630 O O . ALA A 1 215 ? -2.805 -18.502 -8.504 1.00 39.66 215 ALA A O 1
ATOM 1631 N N . SER A 1 216 ? -1.502 -17.832 -10.190 1.00 42.62 216 SER A N 1
ATOM 1632 C CA . SER A 1 216 ? -0.747 -19.083 -10.245 1.00 42.62 216 SER A CA 1
ATOM 1633 C C . SER A 1 216 ? 0.229 -19.016 -9.075 1.00 42.62 216 SER A C 1
ATOM 1635 O O . SER A 1 216 ? 1.108 -18.155 -9.068 1.00 42.62 216 SER A O 1
ATOM 1637 N N . SER A 1 217 ? 0.002 -19.837 -8.045 1.00 45.09 217 SER A N 1
ATOM 1638 C CA . SER A 1 217 ? 0.928 -19.964 -6.922 1.00 45.09 217 SER A CA 1
ATOM 1639 C C . SER A 1 217 ? 2.346 -20.109 -7.481 1.00 45.09 217 SER A C 1
ATOM 1641 O O . SER A 1 217 ? 2.517 -20.908 -8.411 1.00 45.09 217 SER A O 1
ATOM 1643 N N . PRO A 1 218 ? 3.334 -19.334 -6.989 1.00 49.56 218 PRO A N 1
ATOM 1644 C CA . PRO A 1 218 ? 4.708 -19.492 -7.441 1.00 49.56 218 PRO A CA 1
ATOM 1645 C C . PRO A 1 218 ? 5.090 -20.964 -7.298 1.00 49.56 218 PRO A C 1
ATOM 1647 O O . PRO A 1 218 ? 4.682 -21.631 -6.338 1.00 49.56 218 PRO A O 1
ATOM 1650 N N . SER A 1 219 ? 5.783 -21.500 -8.304 1.00 43.22 219 SER A N 1
ATOM 1651 C CA . SER A 1 219 ? 6.212 -22.892 -8.248 1.00 43.22 219 SER A CA 1
ATOM 1652 C C . SER A 1 219 ? 7.051 -23.086 -6.973 1.00 43.22 219 SER A C 1
ATOM 1654 O O . SER A 1 219 ? 7.808 -22.183 -6.610 1.00 43.22 219 SER A O 1
ATOM 1656 N N . PRO A 1 220 ? 6.929 -24.221 -6.268 1.00 47.50 220 PRO A N 1
ATOM 1657 C CA . PRO A 1 220 ? 7.604 -24.452 -4.987 1.00 47.50 220 PRO A CA 1
ATOM 1658 C C . PRO A 1 220 ? 9.147 -24.454 -5.054 1.00 47.50 220 PRO A C 1
ATOM 1660 O O . PRO A 1 220 ? 9.787 -24.736 -4.045 1.00 47.50 220 PRO A O 1
ATOM 1663 N N . GLU A 1 221 ? 9.747 -24.163 -6.213 1.00 47.75 221 GLU A N 1
ATOM 1664 C CA . GLU A 1 221 ? 11.194 -24.162 -6.441 1.00 47.75 221 GLU A CA 1
ATOM 1665 C C . GLU A 1 221 ? 11.877 -22.809 -6.156 1.00 47.75 221 GLU A C 1
ATOM 1667 O O . GLU A 1 221 ? 13.092 -22.784 -5.978 1.00 47.75 221 GLU A O 1
ATOM 1672 N N . GLU A 1 222 ? 11.140 -21.699 -6.016 1.00 56.00 222 GLU A N 1
ATOM 1673 C CA . GLU A 1 222 ? 11.731 -20.376 -5.750 1.00 56.00 222 GLU A CA 1
ATOM 1674 C C . GLU A 1 222 ? 11.486 -19.932 -4.296 1.00 56.00 222 GLU A C 1
ATOM 1676 O O . GLU A 1 222 ? 10.510 -19.252 -3.983 1.00 56.00 222 GLU A O 1
ATOM 1681 N N . SER A 1 223 ? 12.389 -20.302 -3.379 1.00 57.19 223 SER A N 1
ATOM 1682 C CA . SER A 1 223 ? 12.278 -20.001 -1.935 1.00 57.19 223 SER A CA 1
ATOM 1683 C C . SER A 1 223 ? 12.186 -18.511 -1.587 1.00 57.19 223 SER A C 1
ATOM 1685 O O . SER A 1 223 ? 11.803 -18.171 -0.468 1.00 57.19 223 SER A O 1
ATOM 1687 N N . ASN A 1 224 ? 12.539 -17.633 -2.526 1.00 72.75 224 ASN A N 1
ATOM 1688 C CA . ASN A 1 224 ? 12.646 -16.194 -2.306 1.00 72.75 224 ASN A CA 1
ATOM 1689 C C . ASN A 1 224 ? 11.478 -15.399 -2.915 1.00 72.75 224 ASN A C 1
ATOM 1691 O O . ASN A 1 224 ? 11.484 -14.170 -2.860 1.00 72.75 224 ASN A O 1
ATOM 1695 N N . VAL A 1 225 ? 10.473 -16.074 -3.488 1.00 75.69 225 VAL A N 1
ATOM 1696 C CA . VAL A 1 225 ? 9.280 -15.418 -4.039 1.00 75.69 225 VAL A CA 1
ATOM 1697 C C . VAL A 1 225 ? 8.135 -15.469 -3.037 1.00 75.69 225 VAL A C 1
ATOM 1699 O O . VAL A 1 225 ? 7.681 -16.538 -2.632 1.00 75.69 225 VAL A O 1
ATOM 1702 N N . GLN A 1 226 ? 7.627 -14.299 -2.661 1.00 80.31 226 GLN A N 1
ATOM 1703 C CA . GLN A 1 226 ? 6.534 -14.145 -1.707 1.00 80.31 226 GLN A CA 1
ATOM 1704 C C . GLN A 1 226 ? 5.343 -13.448 -2.363 1.00 80.31 226 GLN A C 1
ATOM 1706 O O . GLN A 1 226 ? 5.485 -12.414 -3.013 1.00 80.31 226 GLN A O 1
ATOM 1711 N N . SER A 1 227 ? 4.141 -13.995 -2.178 1.00 77.75 227 SER A N 1
ATOM 1712 C CA . SER A 1 227 ? 2.911 -13.321 -2.599 1.00 77.75 227 SER A CA 1
ATOM 1713 C C . SER A 1 227 ? 2.443 -12.372 -1.498 1.00 77.75 227 SER A C 1
ATOM 1715 O O . SER A 1 227 ? 2.243 -12.803 -0.365 1.00 77.75 227 SER A O 1
ATOM 1717 N N . LEU A 1 228 ? 2.207 -11.108 -1.840 1.00 79.50 228 LEU A N 1
ATOM 1718 C CA . LEU A 1 228 ? 1.660 -10.092 -0.942 1.00 79.50 228 LEU A CA 1
ATOM 1719 C C . LEU A 1 228 ? 0.242 -9.737 -1.395 1.00 79.50 228 LEU A C 1
ATOM 1721 O O . LEU A 1 228 ? 0.038 -9.239 -2.500 1.00 79.50 228 LEU A O 1
ATOM 1725 N N . LEU A 1 229 ? -0.756 -10.013 -0.559 1.00 78.62 229 LEU A N 1
ATOM 1726 C CA . LEU A 1 229 ? -2.138 -9.629 -0.843 1.00 78.62 229 LEU A CA 1
ATOM 1727 C C . LEU A 1 229 ? -2.380 -8.207 -0.326 1.00 78.62 229 LEU A C 1
ATOM 1729 O O . LEU A 1 229 ? -2.149 -7.964 0.858 1.00 78.62 229 LEU A O 1
ATOM 1733 N N . PRO A 1 230 ? -2.839 -7.268 -1.173 1.00 80.12 230 PRO A N 1
ATOM 1734 C CA . PRO A 1 230 ? -3.090 -5.913 -0.718 1.00 80.12 230 PRO A CA 1
ATOM 1735 C C . PRO A 1 230 ? -4.230 -5.897 0.302 1.00 80.12 230 PRO A C 1
ATOM 1737 O O . PRO A 1 230 ? -5.306 -6.438 0.049 1.00 80.12 230 PRO A O 1
ATOM 1740 N N . ALA A 1 231 ? -3.997 -5.240 1.437 1.00 82.81 231 ALA A N 1
ATOM 1741 C CA . ALA A 1 231 ? -4.979 -5.132 2.506 1.00 82.81 231 ALA A CA 1
ATOM 1742 C C . ALA A 1 231 ? -6.175 -4.260 2.098 1.00 82.81 231 ALA A C 1
ATOM 1744 O O . ALA A 1 231 ? -7.311 -4.574 2.445 1.00 82.81 231 ALA A O 1
ATOM 1745 N N . VAL A 1 232 ? -5.911 -3.183 1.349 1.00 85.88 232 VAL A N 1
ATOM 1746 C CA . VAL A 1 232 ? -6.921 -2.283 0.774 1.00 85.88 232 VAL A CA 1
ATOM 1747 C C . VAL A 1 232 ? -6.480 -1.866 -0.623 1.00 85.88 232 VAL A C 1
ATOM 1749 O O . VAL A 1 232 ? -5.313 -1.535 -0.830 1.00 85.88 232 VAL A O 1
ATOM 1752 N N . ALA A 1 233 ? -7.415 -1.826 -1.570 1.00 84.62 233 ALA A N 1
ATOM 1753 C CA . ALA A 1 233 ? -7.189 -1.297 -2.911 1.00 84.62 233 ALA A CA 1
ATOM 1754 C C . ALA A 1 233 ? -8.200 -0.189 -3.230 1.00 84.62 233 ALA A C 1
ATOM 1756 O O . ALA A 1 233 ? -9.398 -0.365 -2.997 1.00 84.62 233 ALA A O 1
ATOM 1757 N N . SER A 1 234 ? -7.737 0.932 -3.792 1.00 76.75 234 SER A N 1
ATOM 1758 C CA . SER A 1 234 ? -8.622 1.962 -4.352 1.00 76.75 234 SER A CA 1
ATOM 1759 C C . SER A 1 234 ? -9.446 1.389 -5.500 1.00 76.75 234 SER A C 1
ATOM 1761 O O . SER A 1 234 ? -8.947 0.579 -6.287 1.00 76.75 234 SER A O 1
ATOM 1763 N N . THR A 1 235 ? -10.677 1.856 -5.663 1.00 67.94 235 THR A N 1
ATOM 1764 C CA . THR A 1 235 ? -11.549 1.378 -6.741 1.00 67.94 235 THR A CA 1
ATOM 1765 C C . THR A 1 235 ? -11.392 2.220 -8.009 1.00 67.94 235 THR A C 1
ATOM 1767 O O . THR A 1 235 ? -11.129 3.420 -7.956 1.00 67.94 235 THR A O 1
ATOM 1770 N N . ASN A 1 236 ? -11.637 1.621 -9.182 1.00 60.75 236 ASN A N 1
ATOM 1771 C CA . ASN A 1 236 ? -11.602 2.336 -10.472 1.00 60.75 236 ASN A CA 1
ATOM 1772 C C . ASN A 1 236 ? -12.612 3.499 -10.559 1.00 60.75 236 ASN A C 1
ATOM 1774 O O . ASN A 1 236 ? -12.526 4.309 -11.480 1.00 60.75 236 ASN A O 1
ATOM 1778 N N . GLN A 1 237 ? -13.598 3.552 -9.654 1.00 63.91 237 GLN A N 1
ATOM 1779 C CA . GLN A 1 237 ? -14.573 4.642 -9.576 1.00 63.91 237 GLN A CA 1
ATOM 1780 C C . GLN A 1 237 ? -13.984 5.902 -8.929 1.00 63.91 237 GLN A C 1
ATOM 1782 O O . GLN A 1 237 ? -14.445 6.999 -9.225 1.00 63.91 237 GLN A O 1
ATOM 1787 N N . GLU A 1 238 ? -12.971 5.752 -8.072 1.00 65.25 238 GLU A N 1
ATOM 1788 C CA . GLU A 1 238 ? -12.336 6.865 -7.362 1.00 65.25 238 GLU A CA 1
ATOM 1789 C C . GLU A 1 238 ? -11.354 7.605 -8.272 1.00 65.25 238 GLU A C 1
ATOM 1791 O O . GLU A 1 238 ? -11.354 8.835 -8.303 1.00 65.25 238 GLU A O 1
ATOM 1796 N N . LEU A 1 239 ? -10.541 6.860 -9.032 1.00 66.81 239 LEU A N 1
ATOM 1797 C CA . LEU A 1 239 ? -9.576 7.385 -9.997 1.00 66.81 239 LEU A CA 1
ATOM 1798 C C . LEU A 1 239 ? -9.412 6.391 -11.169 1.00 66.81 239 LEU A C 1
ATOM 1800 O O . LEU A 1 239 ? -8.981 5.257 -10.950 1.00 66.81 239 LEU A O 1
ATOM 1804 N N . PRO A 1 240 ? -9.718 6.769 -12.425 1.00 65.69 240 PRO A N 1
ATOM 1805 C CA . PRO A 1 240 ? -9.702 5.824 -13.545 1.00 65.69 240 PRO A CA 1
ATOM 1806 C C . PRO A 1 240 ? -8.290 5.330 -13.900 1.00 65.69 240 PRO A C 1
ATOM 1808 O O . PRO A 1 240 ? -8.125 4.141 -14.194 1.00 65.69 240 PRO A O 1
ATOM 1811 N N . ASP A 1 241 ? -7.289 6.206 -13.783 1.00 74.12 241 ASP A N 1
ATOM 1812 C CA . ASP A 1 241 ? -5.905 5.974 -14.233 1.00 74.12 241 ASP A CA 1
ATOM 1813 C C . ASP A 1 241 ? -4.926 5.696 -13.082 1.00 74.12 241 ASP A C 1
ATOM 1815 O O . ASP A 1 241 ? -3.773 5.330 -13.302 1.00 74.12 241 ASP A O 1
ATOM 1819 N N . VAL A 1 242 ? -5.401 5.831 -11.841 1.00 79.94 242 VAL A N 1
ATOM 1820 C CA . VAL A 1 242 ? -4.594 5.634 -10.637 1.00 79.94 242 VAL A CA 1
ATOM 1821 C C . VAL A 1 242 ? -5.049 4.377 -9.909 1.00 79.94 242 VAL A C 1
ATOM 1823 O O . VAL A 1 242 ? -6.242 4.066 -9.837 1.00 79.94 242 VAL A O 1
ATOM 1826 N N . ARG A 1 243 ? -4.089 3.645 -9.351 1.00 83.44 243 ARG A N 1
ATOM 1827 C CA . ARG A 1 243 ? -4.329 2.516 -8.452 1.00 83.44 243 ARG A CA 1
ATOM 1828 C C . ARG A 1 243 ? -3.501 2.690 -7.191 1.00 83.44 243 ARG A C 1
ATOM 1830 O O . ARG A 1 243 ? -2.314 2.991 -7.261 1.00 83.44 243 ARG A O 1
ATOM 1837 N N . ILE A 1 244 ? -4.131 2.488 -6.046 1.00 88.00 244 ILE A N 1
ATOM 1838 C CA . ILE A 1 244 ? -3.527 2.647 -4.729 1.00 88.00 244 ILE A CA 1
ATOM 1839 C C . ILE A 1 244 ? -3.750 1.351 -3.970 1.00 88.00 244 ILE A C 1
ATOM 1841 O O . ILE A 1 244 ? -4.885 0.885 -3.875 1.00 88.00 244 ILE A O 1
ATOM 1845 N N . TYR A 1 245 ? -2.680 0.789 -3.423 1.00 89.56 245 TYR A N 1
ATOM 1846 C CA . TYR A 1 245 ? -2.707 -0.460 -2.675 1.00 89.56 245 TYR A CA 1
ATOM 1847 C C . TYR A 1 245 ? -2.048 -0.241 -1.322 1.00 89.56 245 TYR A C 1
ATOM 1849 O O . TYR A 1 245 ? -0.833 -0.064 -1.256 1.00 89.56 245 TYR A O 1
ATOM 1857 N N . ALA A 1 246 ? -2.835 -0.250 -0.248 1.00 91.81 246 ALA A N 1
ATOM 1858 C CA . ALA A 1 246 ? -2.293 -0.238 1.103 1.00 91.81 246 ALA A CA 1
ATOM 1859 C C . ALA A 1 246 ? -1.912 -1.668 1.496 1.00 91.81 246 ALA A C 1
ATOM 1861 O O . ALA A 1 246 ? -2.749 -2.572 1.466 1.00 91.81 246 ALA A O 1
ATOM 1862 N N . THR A 1 247 ? -0.641 -1.870 1.821 1.00 89.62 247 THR A N 1
ATOM 1863 C CA . THR A 1 247 ? -0.077 -3.157 2.240 1.00 89.62 247 THR A CA 1
ATOM 1864 C C . THR A 1 247 ? 1.297 -2.933 2.847 1.00 89.62 247 THR A C 1
ATOM 1866 O O . THR A 1 247 ? 1.976 -1.968 2.503 1.00 89.62 247 THR A O 1
ATOM 1869 N N . GLU A 1 248 ? 1.731 -3.841 3.713 1.00 87.38 248 GLU A N 1
ATOM 1870 C CA . GLU A 1 248 ? 3.123 -3.861 4.155 1.00 87.38 248 GLU A CA 1
ATOM 1871 C C . GLU A 1 248 ? 4.009 -4.436 3.058 1.00 87.38 248 GLU A C 1
ATOM 1873 O O . GLU A 1 248 ? 3.712 -5.487 2.489 1.00 87.38 248 GLU A O 1
ATOM 1878 N N . ILE A 1 249 ? 5.088 -3.717 2.759 1.00 85.31 249 ILE A N 1
ATOM 1879 C CA . ILE A 1 249 ? 6.093 -4.114 1.775 1.00 85.31 249 ILE A CA 1
ATOM 1880 C C . ILE A 1 249 ? 7.417 -4.220 2.525 1.00 85.31 249 ILE A C 1
ATOM 1882 O O . ILE A 1 249 ? 8.022 -3.187 2.846 1.00 85.31 249 ILE A O 1
ATOM 1886 N N . PRO A 1 250 ? 7.854 -5.443 2.864 1.00 82.19 250 PRO A N 1
ATOM 1887 C CA . PRO A 1 250 ? 9.141 -5.640 3.508 1.00 82.19 250 PRO A CA 1
ATOM 1888 C C . PRO A 1 250 ? 10.264 -5.171 2.580 1.00 82.19 250 PRO A C 1
ATOM 1890 O O . PRO A 1 250 ? 10.174 -5.317 1.362 1.00 82.19 250 PRO A O 1
ATOM 1893 N N . ASP A 1 251 ? 11.310 -4.584 3.161 1.00 84.38 251 ASP A N 1
ATOM 1894 C CA . ASP A 1 251 ? 12.504 -4.132 2.437 1.00 84.38 251 ASP A CA 1
ATOM 1895 C C . ASP A 1 251 ? 12.212 -3.217 1.234 1.00 84.38 251 ASP A C 1
ATOM 1897 O O . ASP A 1 251 ? 12.965 -3.200 0.263 1.00 84.38 251 ASP A O 1
ATOM 1901 N N . TRP A 1 252 ? 11.131 -2.424 1.288 1.00 88.00 252 TRP A N 1
ATOM 1902 C CA . TRP A 1 252 ? 10.725 -1.547 0.182 1.00 88.00 252 TRP A CA 1
ATOM 1903 C C . TRP A 1 252 ? 11.855 -0.613 -0.297 1.00 88.00 252 TRP A C 1
ATOM 1905 O O . TRP A 1 252 ? 11.920 -0.269 -1.474 1.00 88.00 252 TRP A O 1
ATOM 1915 N N . GLU A 1 253 ? 12.768 -0.221 0.601 1.00 88.94 253 GLU A N 1
ATOM 1916 C CA . GLU A 1 253 ? 13.936 0.618 0.297 1.00 88.94 253 GLU A CA 1
ATOM 1917 C C . GLU A 1 253 ? 14.944 -0.070 -0.627 1.00 88.94 253 GLU A C 1
ATOM 1919 O O . GLU A 1 253 ? 15.660 0.612 -1.363 1.00 88.94 253 GLU A O 1
ATOM 1924 N N . ALA A 1 254 ? 15.001 -1.401 -0.591 1.00 85.62 254 ALA A N 1
ATOM 1925 C CA . ALA A 1 254 ? 15.881 -2.224 -1.410 1.00 85.62 254 ALA A CA 1
ATOM 1926 C C . ALA A 1 254 ? 15.254 -2.600 -2.758 1.00 85.62 254 ALA A C 1
ATOM 1928 O O . ALA A 1 254 ? 15.900 -3.292 -3.542 1.00 85.62 254 ALA A O 1
ATOM 1929 N N . VAL A 1 255 ? 14.020 -2.157 -3.038 1.00 83.62 255 VAL A N 1
ATOM 1930 C CA . VAL A 1 255 ? 13.383 -2.419 -4.328 1.00 83.62 255 VAL A CA 1
ATOM 1931 C C . VAL A 1 255 ? 14.135 -1.664 -5.425 1.00 83.62 255 VAL A C 1
ATOM 1933 O O . VAL A 1 255 ? 14.267 -0.436 -5.363 1.00 83.62 255 VAL A O 1
ATOM 1936 N N . ASP A 1 256 ? 14.637 -2.399 -6.415 1.00 76.38 256 ASP A N 1
ATOM 1937 C CA . ASP A 1 256 ? 15.435 -1.871 -7.531 1.00 76.38 256 ASP A CA 1
ATOM 1938 C C . ASP A 1 256 ? 14.638 -1.778 -8.838 1.00 76.38 256 ASP A C 1
ATOM 1940 O O . ASP A 1 256 ? 14.843 -0.872 -9.647 1.00 76.38 256 ASP A O 1
ATOM 1944 N N . SER A 1 257 ? 13.661 -2.661 -9.009 1.00 74.00 257 SER A N 1
ATOM 1945 C CA . SER A 1 257 ? 12.860 -2.773 -10.215 1.00 74.00 257 SER A CA 1
ATOM 1946 C C . SER A 1 257 ? 11.427 -3.168 -9.887 1.00 74.00 257 SER A C 1
ATOM 1948 O O . SER A 1 257 ? 11.132 -3.889 -8.925 1.00 74.00 257 SER A O 1
ATOM 1950 N N . LEU A 1 258 ? 10.512 -2.669 -10.714 1.00 79.94 258 LEU A N 1
ATOM 1951 C CA . LEU A 1 258 ? 9.094 -2.969 -10.621 1.00 79.94 258 LEU A CA 1
ATOM 1952 C C . LEU A 1 258 ? 8.596 -3.422 -11.988 1.00 79.94 258 LEU A C 1
ATOM 1954 O O . LEU A 1 258 ? 8.710 -2.698 -12.969 1.00 79.94 258 LEU A O 1
ATOM 1958 N N . THR A 1 259 ? 8.000 -4.611 -12.054 1.00 78.00 259 THR A N 1
ATOM 1959 C CA . THR A 1 259 ? 7.393 -5.132 -13.285 1.00 78.00 259 THR A CA 1
ATOM 1960 C C . THR A 1 259 ? 5.880 -5.244 -13.134 1.00 78.00 259 THR A C 1
ATOM 1962 O O . THR A 1 259 ? 5.374 -5.954 -12.267 1.00 78.00 259 THR A O 1
ATOM 1965 N N . LEU A 1 260 ? 5.144 -4.557 -13.999 1.00 75.56 260 LEU A N 1
ATOM 1966 C CA . LEU A 1 260 ? 3.693 -4.622 -14.133 1.00 75.56 260 LEU A CA 1
ATOM 1967 C C . LEU A 1 260 ? 3.340 -5.651 -15.201 1.00 75.56 260 LEU A C 1
ATOM 1969 O O . LEU A 1 260 ? 3.633 -5.445 -16.375 1.00 75.56 260 LEU A O 1
ATOM 1973 N N . THR A 1 261 ? 2.687 -6.746 -14.821 1.00 67.00 261 THR A N 1
ATOM 1974 C CA . THR A 1 261 ? 2.310 -7.793 -15.782 1.00 67.00 261 THR A CA 1
ATOM 1975 C C . THR A 1 261 ? 0.836 -7.673 -16.143 1.00 67.00 261 THR A C 1
ATOM 1977 O O . THR A 1 261 ? -0.033 -7.709 -15.271 1.00 67.00 261 THR A O 1
ATOM 1980 N N . SER A 1 262 ? 0.539 -7.550 -17.437 1.00 63.28 262 SER A N 1
ATOM 1981 C CA . SER A 1 262 ? -0.820 -7.534 -17.977 1.00 63.28 262 SER A CA 1
ATOM 1982 C C . SER A 1 262 ? -1.143 -8.842 -18.689 1.00 63.28 262 SER A C 1
ATOM 1984 O O . SER A 1 262 ? -0.409 -9.276 -19.576 1.00 63.28 262 SER A O 1
ATOM 1986 N N . GLY A 1 263 ? -2.299 -9.433 -18.369 1.00 52.88 263 GLY A N 1
ATOM 1987 C CA . GLY A 1 263 ? -2.741 -10.691 -18.986 1.00 52.88 263 GLY A CA 1
ATOM 1988 C C . GLY A 1 263 ? -3.022 -10.598 -20.493 1.00 52.88 263 GLY A C 1
ATOM 1989 O O . GLY A 1 263 ? -3.070 -11.624 -21.163 1.00 52.88 263 GLY A O 1
ATOM 1990 N N . ALA A 1 264 ? -3.203 -9.388 -21.037 1.00 50.34 264 ALA A N 1
ATOM 1991 C CA . ALA A 1 264 ? -3.527 -9.164 -22.450 1.00 50.34 264 ALA A CA 1
ATOM 1992 C C . ALA A 1 264 ? -2.438 -8.414 -23.239 1.00 50.34 264 ALA A C 1
ATOM 1994 O O . ALA A 1 264 ? -2.493 -8.404 -24.467 1.00 50.34 264 ALA A O 1
ATOM 1995 N N . ALA A 1 265 ? -1.485 -7.764 -22.561 1.00 51.97 265 ALA A N 1
ATOM 1996 C CA . ALA A 1 265 ? -0.604 -6.766 -23.180 1.00 51.97 265 ALA A CA 1
ATOM 1997 C C . ALA A 1 265 ? 0.888 -6.906 -22.817 1.00 51.97 265 ALA A C 1
ATOM 1999 O O . ALA A 1 265 ? 1.676 -6.057 -23.213 1.00 51.97 265 ALA A O 1
ATOM 2000 N N . GLY A 1 266 ? 1.298 -7.969 -22.114 1.00 58.56 266 GLY A N 1
ATOM 2001 C CA . GLY A 1 266 ? 2.705 -8.200 -21.759 1.00 58.56 266 GLY A CA 1
ATOM 2002 C C . GLY A 1 266 ? 3.139 -7.479 -20.479 1.00 58.56 266 GLY A C 1
ATOM 2003 O O . GLY A 1 266 ? 2.297 -7.089 -19.665 1.00 58.56 266 GLY A O 1
ATOM 2004 N N . SER A 1 267 ? 4.452 -7.338 -20.287 1.00 63.84 267 SER A N 1
ATOM 2005 C CA . SER A 1 267 ? 5.057 -6.814 -19.054 1.00 63.84 267 SER A CA 1
ATOM 2006 C C . SER A 1 267 ? 5.661 -5.427 -19.262 1.00 63.84 267 SER A C 1
ATOM 2008 O O . SER A 1 267 ? 6.462 -5.234 -20.172 1.00 63.84 267 SER A O 1
ATOM 2010 N N . LEU A 1 268 ? 5.290 -4.470 -18.415 1.00 70.62 268 LEU A N 1
ATOM 2011 C CA . LEU A 1 268 ? 5.857 -3.124 -18.361 1.00 70.62 268 LEU A CA 1
ATOM 2012 C C . LEU A 1 268 ? 6.843 -3.042 -17.193 1.00 70.62 268 LEU A C 1
ATOM 2014 O O . LEU A 1 268 ? 6.469 -3.308 -16.055 1.00 70.62 268 LEU A O 1
ATOM 2018 N N . ILE A 1 269 ? 8.084 -2.653 -17.471 1.00 73.31 269 ILE A N 1
ATOM 2019 C CA . ILE A 1 269 ? 9.127 -2.488 -16.455 1.00 73.31 269 ILE A CA 1
ATOM 2020 C C . ILE A 1 269 ? 9.232 -1.002 -16.103 1.00 73.31 269 ILE A C 1
ATOM 2022 O O . ILE A 1 269 ? 9.383 -0.158 -16.986 1.00 73.31 269 ILE A O 1
ATOM 2026 N N . LEU A 1 270 ? 9.147 -0.687 -14.813 1.00 76.50 270 LEU A N 1
ATOM 2027 C CA . LEU A 1 270 ? 9.427 0.628 -14.253 1.00 76.50 270 LEU A CA 1
ATOM 2028 C C . LEU A 1 270 ? 10.757 0.569 -13.505 1.00 76.50 270 LEU A C 1
ATOM 2030 O O . LEU A 1 270 ? 11.005 -0.343 -12.709 1.00 76.50 270 LEU A O 1
ATOM 2034 N N . VAL A 1 271 ? 11.596 1.568 -13.754 1.00 75.50 271 VAL A N 1
ATOM 2035 C CA . VAL A 1 271 ? 12.938 1.669 -13.183 1.00 75.50 271 VAL A CA 1
ATOM 2036 C C . VAL A 1 271 ? 12.959 2.770 -12.139 1.00 75.50 271 VAL A C 1
ATOM 2038 O O . VAL A 1 271 ? 12.234 3.764 -12.243 1.00 75.50 271 VAL A O 1
ATOM 2041 N N . ARG A 1 272 ? 13.771 2.583 -11.103 1.00 82.62 272 ARG A N 1
ATOM 2042 C CA . ARG A 1 272 ? 13.888 3.528 -10.001 1.00 82.62 272 ARG A CA 1
ATOM 2043 C C . ARG A 1 272 ? 14.466 4.861 -10.486 1.00 82.62 272 ARG A C 1
ATOM 2045 O O . ARG A 1 272 ? 15.481 4.910 -11.177 1.00 82.62 272 ARG A O 1
ATOM 2052 N N . LYS A 1 273 ? 13.802 5.961 -10.144 1.00 77.50 273 LYS A N 1
ATOM 2053 C CA . LYS A 1 273 ? 14.078 7.292 -10.702 1.00 77.50 273 LYS A CA 1
ATOM 2054 C C . LYS A 1 273 ? 15.427 7.868 -10.277 1.00 77.50 273 LYS A C 1
ATOM 2056 O O . LYS A 1 273 ? 16.060 8.551 -11.071 1.00 77.50 273 LYS A O 1
ATOM 2061 N N . ASP A 1 274 ? 15.869 7.580 -9.059 1.00 76.62 274 ASP A N 1
ATOM 2062 C CA . ASP A 1 274 ? 17.202 7.942 -8.558 1.00 76.62 274 ASP A CA 1
ATOM 2063 C C . ASP A 1 274 ? 18.331 7.188 -9.279 1.00 76.62 274 ASP A C 1
ATOM 2065 O O . ASP A 1 274 ? 19.451 7.681 -9.323 1.00 76.62 274 ASP A O 1
ATOM 2069 N N . GLN A 1 275 ? 18.037 6.041 -9.895 1.00 69.69 275 GLN A N 1
ATOM 2070 C CA . GLN A 1 275 ? 18.977 5.305 -10.741 1.00 69.69 275 GLN A CA 1
ATOM 2071 C C . GLN A 1 275 ? 18.943 5.766 -12.204 1.00 69.69 275 GLN A C 1
ATOM 2073 O O . GLN A 1 275 ? 19.859 5.456 -12.959 1.00 69.69 275 GLN A O 1
ATOM 2078 N N . MET A 1 276 ? 17.924 6.527 -12.627 1.00 63.28 276 MET A N 1
ATOM 2079 C CA . MET A 1 276 ? 17.796 6.954 -14.025 1.00 63.28 276 MET A CA 1
ATOM 2080 C C . MET A 1 276 ? 18.820 7.995 -14.471 1.00 63.28 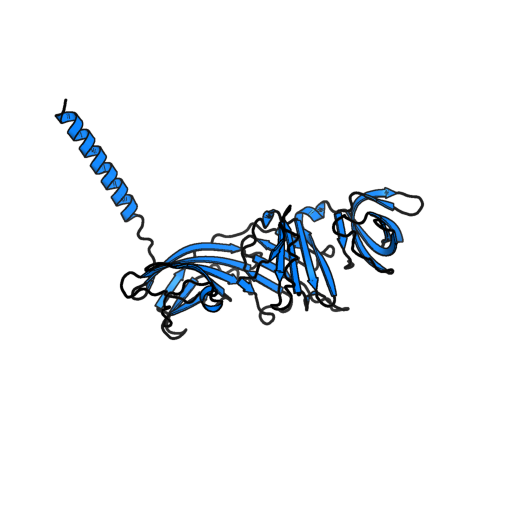276 MET A C 1
ATOM 2082 O O . MET A 1 276 ? 19.140 8.027 -15.655 1.00 63.28 276 MET A O 1
ATOM 2086 N N . GLU A 1 277 ? 19.351 8.827 -13.570 1.00 55.41 277 GLU A N 1
ATOM 2087 C CA . GLU A 1 277 ? 20.380 9.813 -13.943 1.00 55.41 277 GLU A CA 1
ATOM 2088 C C . GLU A 1 277 ? 21.683 9.146 -14.431 1.00 55.41 277 GLU A C 1
ATOM 2090 O O . GLU A 1 277 ? 22.413 9.743 -15.222 1.00 55.41 277 GLU A O 1
ATOM 2095 N N . ASP A 1 278 ? 21.912 7.885 -14.049 1.00 54.25 278 ASP A N 1
ATOM 2096 C CA . ASP A 1 278 ? 23.065 7.073 -14.452 1.00 54.25 278 ASP A CA 1
ATOM 2097 C C . ASP A 1 278 ? 22.750 6.089 -15.601 1.00 54.25 278 ASP A C 1
ATOM 2099 O O . ASP A 1 278 ? 23.640 5.384 -16.088 1.00 54.25 278 ASP A O 1
ATOM 2103 N N . LEU A 1 279 ? 21.495 6.021 -16.065 1.00 58.34 279 LEU A N 1
ATOM 2104 C CA . LEU A 1 279 ? 21.072 5.059 -17.083 1.00 58.34 279 LEU A CA 1
ATOM 2105 C C . LEU A 1 279 ? 21.282 5.608 -18.491 1.00 58.34 279 LEU A C 1
ATOM 2107 O O . LEU A 1 279 ? 20.564 6.485 -18.973 1.00 58.34 279 LEU A O 1
ATOM 2111 N N . THR A 1 280 ? 22.243 5.017 -19.198 1.00 67.38 280 THR A N 1
ATOM 2112 C CA . THR A 1 280 ? 22.339 5.183 -20.646 1.00 67.38 280 THR A CA 1
ATOM 2113 C C . THR A 1 280 ? 21.449 4.131 -21.304 1.00 67.38 280 THR A C 1
ATOM 2115 O O . THR A 1 280 ? 21.521 2.958 -20.949 1.00 67.38 280 THR A O 1
ATOM 2118 N N . TYR A 1 281 ? 20.599 4.518 -22.254 1.00 75.19 281 TYR A N 1
ATOM 2119 C CA . TYR A 1 281 ? 19.749 3.563 -22.965 1.00 75.19 281 TYR A CA 1
ATOM 2120 C C . TYR A 1 281 ? 19.691 3.845 -24.463 1.00 75.19 281 TYR A C 1
ATOM 2122 O O . TYR A 1 281 ? 20.081 4.918 -24.935 1.00 75.19 281 TYR A O 1
ATOM 2130 N N . VAL A 1 282 ? 19.210 2.859 -25.217 1.00 76.06 282 VAL A N 1
ATOM 2131 C CA . VAL A 1 282 ? 18.831 3.034 -26.616 1.00 76.06 282 VAL A CA 1
ATOM 2132 C C . VAL A 1 282 ? 17.498 2.371 -26.918 1.00 76.06 282 VAL A C 1
ATOM 2134 O O . VAL A 1 282 ? 17.276 1.217 -26.559 1.00 76.06 282 VAL A O 1
ATOM 2137 N N . SER A 1 283 ? 16.637 3.110 -27.611 1.00 78.94 283 SER A N 1
ATOM 2138 C CA . SER A 1 283 ? 15.361 2.627 -28.134 1.00 78.94 283 SER A CA 1
ATOM 2139 C C . SER A 1 283 ? 15.515 2.170 -29.572 1.00 78.94 283 SER A C 1
ATOM 2141 O O . SER A 1 283 ? 16.140 2.864 -30.379 1.00 78.94 283 SER A O 1
ATOM 2143 N N . GLY A 1 284 ? 14.908 1.046 -29.933 1.00 80.44 284 GLY A N 1
ATOM 2144 C CA . GLY A 1 284 ? 14.924 0.573 -31.311 1.00 80.44 284 GLY A CA 1
ATOM 2145 C C . GLY A 1 284 ? 14.047 -0.641 -31.575 1.00 80.44 284 GLY A C 1
ATOM 2146 O O . GLY A 1 284 ? 13.379 -1.150 -30.686 1.00 80.44 284 GLY A O 1
ATOM 2147 N N . ALA A 1 285 ? 14.053 -1.120 -32.816 1.00 82.94 285 ALA A N 1
ATOM 2148 C CA . ALA A 1 285 ? 13.314 -2.306 -33.233 1.00 82.94 285 ALA A CA 1
ATOM 2149 C C . ALA A 1 285 ? 14.238 -3.523 -33.355 1.00 82.94 285 ALA A C 1
ATOM 2151 O O . ALA A 1 285 ? 15.259 -3.470 -34.050 1.00 82.94 285 ALA A O 1
ATOM 2152 N N . VAL A 1 286 ? 13.848 -4.633 -32.732 1.00 89.06 286 VAL A N 1
ATOM 2153 C CA . VAL A 1 286 ? 14.522 -5.933 -32.790 1.00 89.06 286 VAL A CA 1
ATOM 2154 C C . VAL A 1 286 ? 14.640 -6.387 -34.240 1.00 89.06 286 VAL A C 1
ATOM 2156 O O . VAL A 1 286 ? 13.654 -6.463 -34.971 1.00 89.06 286 VAL A O 1
ATOM 2159 N N . GLN A 1 287 ? 15.865 -6.692 -34.651 1.00 91.94 287 GLN A N 1
ATOM 2160 C CA . GLN A 1 287 ? 16.217 -7.185 -35.984 1.00 91.94 287 GLN A CA 1
ATOM 2161 C C . GLN A 1 287 ? 16.500 -8.685 -35.974 1.00 91.94 287 GLN A C 1
ATOM 2163 O O . GLN A 1 287 ? 16.211 -9.382 -36.942 1.00 91.94 287 GLN A O 1
ATOM 2168 N N . SER A 1 288 ? 17.060 -9.188 -34.879 1.00 90.88 288 SER A N 1
ATOM 2169 C CA . SER A 1 288 ? 17.267 -10.612 -34.641 1.00 90.88 288 SER A CA 1
ATOM 2170 C C . SER A 1 288 ? 17.644 -10.846 -33.180 1.00 90.88 288 SER A C 1
ATOM 2172 O O . SER A 1 288 ? 18.097 -9.935 -32.486 1.00 90.88 288 SER A O 1
ATOM 2174 N N . GLN A 1 289 ? 17.473 -12.083 -32.724 1.00 89.69 289 GLN A N 1
ATOM 2175 C CA . GLN A 1 289 ? 18.003 -12.576 -31.459 1.00 89.69 289 GLN A CA 1
ATOM 2176 C C . GLN A 1 289 ? 18.809 -13.843 -31.751 1.00 89.69 289 GLN A C 1
ATOM 2178 O O . GLN A 1 289 ? 18.326 -14.749 -32.431 1.00 89.69 289 GLN A O 1
ATOM 2183 N N . GLU A 1 290 ? 20.036 -13.897 -31.249 1.00 89.62 290 GLU A N 1
ATOM 2184 C CA . GLU A 1 290 ? 20.920 -15.056 -31.318 1.00 89.62 290 GLU A CA 1
ATOM 2185 C C . GLU A 1 290 ? 21.271 -15.471 -29.891 1.00 89.62 290 GLU A C 1
ATOM 2187 O O . GLU A 1 290 ? 22.102 -14.829 -29.262 1.00 89.62 290 GLU A O 1
ATOM 2192 N N . ALA A 1 291 ? 20.634 -16.533 -29.387 1.00 83.25 291 ALA A N 1
ATOM 2193 C CA . ALA A 1 291 ? 20.820 -17.048 -28.026 1.00 83.25 291 ALA A CA 1
ATOM 2194 C C . ALA A 1 291 ? 20.752 -15.945 -26.946 1.00 83.25 291 ALA A C 1
ATOM 2196 O O . ALA A 1 291 ? 19.664 -15.491 -26.601 1.00 83.25 291 ALA A O 1
ATOM 2197 N N . ASP A 1 292 ? 21.910 -15.506 -26.456 1.00 88.31 292 ASP A N 1
ATOM 2198 C CA . ASP A 1 292 ? 22.115 -14.514 -25.399 1.00 88.31 292 ASP A CA 1
ATOM 2199 C C . ASP A 1 292 ? 22.334 -13.089 -25.930 1.00 88.31 292 ASP A C 1
ATOM 2201 O O . ASP A 1 292 ? 22.720 -12.196 -25.181 1.00 88.31 292 ASP A O 1
ATOM 2205 N N . THR A 1 293 ? 22.138 -12.860 -27.226 1.00 91.81 293 THR A N 1
ATOM 2206 C CA . THR A 1 293 ? 22.429 -11.587 -27.881 1.00 91.81 293 THR A CA 1
ATOM 2207 C C . THR A 1 293 ? 21.222 -11.088 -28.667 1.00 91.81 293 THR A C 1
ATOM 2209 O O . THR A 1 293 ? 20.679 -11.780 -29.526 1.00 91.81 293 THR A O 1
ATOM 2212 N N . LEU A 1 294 ? 20.845 -9.838 -28.428 1.00 93.06 294 LEU A N 1
ATOM 2213 C CA . LEU A 1 294 ? 19.803 -9.115 -29.138 1.00 93.06 294 LEU A CA 1
ATOM 2214 C C . LEU A 1 294 ? 20.416 -8.091 -30.102 1.00 93.06 294 LEU A C 1
ATOM 2216 O O . LEU A 1 294 ? 21.300 -7.314 -29.734 1.00 93.06 294 LEU A O 1
ATOM 2220 N N . PHE A 1 295 ? 19.924 -8.067 -31.338 1.00 93.69 295 PHE A N 1
ATOM 2221 C CA . PHE A 1 295 ? 20.294 -7.079 -32.348 1.00 93.69 295 PHE A CA 1
ATOM 2222 C C . PHE A 1 295 ? 19.134 -6.124 -32.581 1.00 93.69 295 PHE A C 1
ATOM 2224 O O . PHE A 1 295 ? 18.016 -6.548 -32.880 1.00 93.69 295 PHE A O 1
ATOM 2231 N N . VAL A 1 296 ? 19.402 -4.827 -32.472 1.00 92.38 296 VAL A N 1
ATOM 2232 C CA . VAL A 1 296 ? 18.379 -3.779 -32.484 1.00 92.38 296 VAL A CA 1
ATOM 2233 C C . VAL A 1 296 ? 18.779 -2.667 -33.443 1.00 92.38 296 VAL A C 1
ATOM 2235 O O . VAL A 1 296 ? 19.914 -2.201 -33.431 1.00 92.38 296 VAL A O 1
ATOM 2238 N N . ALA A 1 297 ? 17.846 -2.228 -34.283 1.00 89.44 297 ALA A N 1
ATOM 2239 C CA . ALA A 1 297 ? 17.993 -1.012 -35.073 1.00 89.44 297 ALA A CA 1
ATOM 2240 C C . ALA A 1 297 ? 17.442 0.160 -34.258 1.00 89.44 297 ALA A C 1
ATOM 2242 O O . ALA A 1 297 ? 16.236 0.227 -34.019 1.00 89.44 297 ALA A O 1
ATOM 2243 N N . GLY A 1 298 ? 18.326 1.043 -33.803 1.00 82.81 298 GLY A N 1
ATOM 2244 C CA . GLY A 1 298 ? 17.976 2.194 -32.985 1.00 82.81 298 GLY A CA 1
ATOM 2245 C C . GLY A 1 298 ? 17.168 3.241 -33.741 1.00 82.81 298 GLY A C 1
ATOM 2246 O O . GLY A 1 298 ? 17.254 3.371 -34.966 1.00 82.81 298 GLY A O 1
ATOM 2247 N N . SER A 1 299 ? 16.398 4.025 -32.993 1.00 69.25 299 SER A N 1
ATOM 2248 C CA . SER A 1 299 ? 15.623 5.158 -33.509 1.00 69.25 299 SER A CA 1
ATOM 2249 C C . SER A 1 299 ? 16.499 6.275 -34.093 1.00 69.25 299 SER A C 1
ATOM 2251 O O . SER A 1 299 ? 16.033 7.065 -34.914 1.00 69.25 299 SER A O 1
ATOM 2253 N N . ASP A 1 300 ? 17.781 6.309 -33.731 1.00 72.06 300 ASP A N 1
ATOM 2254 C CA . ASP A 1 300 ? 18.801 7.206 -34.275 1.00 72.06 300 ASP A CA 1
ATOM 2255 C C . ASP A 1 300 ? 19.426 6.710 -35.595 1.00 72.06 300 ASP A C 1
ATOM 2257 O O . ASP A 1 300 ? 20.314 7.358 -36.153 1.00 72.06 300 ASP A O 1
ATOM 2261 N N . GLY A 1 301 ? 18.953 5.573 -36.116 1.00 76.88 301 GLY A N 1
ATOM 2262 C CA . GLY A 1 301 ? 19.419 4.972 -37.363 1.00 76.88 301 GLY A CA 1
ATOM 2263 C C . GLY A 1 301 ? 20.692 4.132 -37.228 1.00 76.88 301 GLY A C 1
ATOM 2264 O O . GLY A 1 301 ? 21.213 3.674 -38.248 1.00 76.88 301 GLY A O 1
ATOM 2265 N N . CYS A 1 302 ? 21.196 3.909 -36.010 1.00 86.69 302 CYS A N 1
ATOM 2266 C CA . CYS A 1 302 ? 22.346 3.043 -35.758 1.00 86.69 302 CYS A CA 1
ATOM 2267 C C . CYS A 1 302 ? 21.917 1.598 -35.447 1.00 86.69 302 CYS A C 1
ATOM 2269 O O . CYS A 1 302 ? 20.812 1.353 -34.972 1.00 86.69 302 CYS A O 1
ATOM 2271 N N . PHE A 1 303 ? 22.797 0.620 -35.684 1.00 92.50 303 PHE A N 1
ATOM 2272 C CA . PHE A 1 303 ? 22.578 -0.759 -35.229 1.00 92.50 303 PHE A CA 1
ATOM 2273 C C . PHE A 1 303 ? 23.283 -1.016 -33.901 1.00 92.50 303 PHE A C 1
ATOM 2275 O O . PHE A 1 303 ? 24.425 -0.606 -33.699 1.00 92.50 303 PHE A O 1
ATOM 2282 N N . TYR A 1 304 ? 22.611 -1.752 -33.029 1.00 93.12 304 TYR A N 1
ATOM 2283 C CA . TYR A 1 304 ? 23.059 -2.087 -31.689 1.00 93.12 304 TYR A CA 1
ATOM 2284 C C . TYR A 1 304 ? 23.094 -3.592 -31.509 1.00 93.12 304 TYR A C 1
ATOM 2286 O O . TYR A 1 304 ? 22.158 -4.298 -31.884 1.00 93.12 304 TYR A O 1
ATOM 2294 N N . LYS A 1 305 ? 24.173 -4.066 -30.897 1.00 95.06 305 LYS A N 1
ATOM 2295 C CA . LYS A 1 305 ? 24.305 -5.430 -30.398 1.00 95.06 305 LYS A CA 1
ATOM 2296 C C . LYS A 1 305 ? 24.307 -5.388 -28.873 1.00 95.06 305 LYS A C 1
ATOM 2298 O O . LYS A 1 305 ? 25.141 -4.697 -28.289 1.00 95.06 305 LYS A O 1
ATOM 2303 N N . ALA A 1 306 ? 23.398 -6.120 -28.243 1.00 92.56 306 ALA A N 1
ATOM 2304 C CA . ALA A 1 306 ? 23.181 -6.092 -26.803 1.00 92.56 306 ALA A CA 1
ATOM 2305 C C . ALA A 1 306 ? 23.139 -7.508 -26.216 1.00 92.56 306 ALA A C 1
ATOM 2307 O O . ALA A 1 306 ? 22.370 -8.325 -26.715 1.00 92.56 306 ALA A O 1
ATOM 2308 N N . PRO A 1 307 ? 23.918 -7.830 -25.170 1.00 91.44 307 PRO A N 1
ATOM 2309 C CA . PRO A 1 307 ? 23.698 -9.059 -24.416 1.00 91.44 307 PRO A CA 1
ATOM 2310 C C . PRO A 1 307 ? 22.335 -9.019 -23.708 1.00 91.44 307 PRO A C 1
ATOM 2312 O O . PRO A 1 307 ? 21.931 -7.975 -23.195 1.00 91.44 307 PRO A O 1
ATOM 2315 N N . VAL A 1 308 ? 21.639 -10.152 -23.683 1.00 85.25 308 VAL A N 1
ATOM 2316 C CA . VAL A 1 308 ? 20.385 -10.350 -22.953 1.00 85.25 308 VAL A CA 1
ATOM 2317 C C . VAL A 1 308 ? 20.725 -10.660 -21.487 1.00 85.25 308 VAL A C 1
ATOM 2319 O O . VAL A 1 308 ? 21.491 -11.596 -21.241 1.00 85.25 308 VAL A O 1
ATOM 2322 N N . PRO A 1 309 ? 20.201 -9.888 -20.515 1.00 79.25 309 PRO A N 1
ATOM 2323 C CA . PRO A 1 309 ? 20.373 -10.156 -19.085 1.00 79.25 309 PRO A CA 1
ATOM 2324 C C . PRO A 1 309 ? 19.967 -11.584 -18.682 1.00 79.25 309 PRO A C 1
ATOM 2326 O O . PRO A 1 309 ? 19.090 -12.170 -19.315 1.00 79.25 309 PRO A O 1
ATOM 2329 N N . GLU A 1 310 ? 20.593 -12.148 -17.639 1.00 74.44 310 GLU A N 1
ATOM 2330 C CA . GLU A 1 310 ? 20.343 -13.534 -17.186 1.00 74.44 310 GLU A CA 1
ATOM 2331 C C . GLU A 1 310 ? 18.864 -13.806 -16.882 1.00 74.44 310 GLU A C 1
ATOM 2333 O O . GLU A 1 310 ? 18.327 -14.832 -17.291 1.00 74.44 310 GLU A O 1
ATOM 2338 N N . ASP A 1 311 ? 18.188 -12.852 -16.249 1.00 63.84 311 ASP A N 1
ATOM 2339 C CA . ASP A 1 311 ? 16.763 -12.890 -15.914 1.00 63.84 311 ASP A CA 1
ATOM 2340 C C . ASP A 1 311 ? 15.835 -12.851 -17.142 1.00 63.84 311 ASP A C 1
ATOM 2342 O O . ASP A 1 311 ? 14.652 -13.177 -17.036 1.00 63.84 311 ASP A O 1
ATOM 2346 N N . LEU A 1 312 ? 16.367 -12.498 -18.317 1.00 67.12 312 LEU A N 1
ATOM 2347 C CA . LEU A 1 312 ? 15.637 -12.416 -19.581 1.00 67.12 312 LEU A CA 1
ATOM 2348 C C . LEU A 1 312 ? 16.100 -13.446 -20.622 1.00 67.12 312 LEU A C 1
ATOM 2350 O O . LEU A 1 312 ? 15.593 -13.418 -21.744 1.00 67.12 312 LEU A O 1
ATOM 2354 N N . GLN A 1 313 ? 17.007 -14.372 -20.289 1.00 74.56 313 GLN A N 1
ATOM 2355 C CA . GLN A 1 313 ? 17.549 -15.340 -21.260 1.00 74.56 313 GLN A CA 1
ATOM 2356 C C . GLN A 1 313 ? 16.485 -16.255 -21.882 1.00 74.56 313 GLN A C 1
ATOM 2358 O O . GLN A 1 313 ? 16.596 -16.609 -23.055 1.00 74.56 313 GLN A O 1
ATOM 2363 N N . ASP A 1 314 ? 15.422 -16.574 -21.142 1.00 72.81 314 ASP A N 1
ATOM 2364 C CA . ASP A 1 314 ? 14.297 -17.374 -21.645 1.00 72.81 314 ASP A CA 1
ATOM 2365 C C . ASP A 1 314 ? 13.250 -16.539 -22.410 1.00 72.81 314 ASP A C 1
ATOM 2367 O O . ASP A 1 314 ? 12.256 -17.066 -22.922 1.00 72.81 314 ASP A O 1
ATOM 2371 N N . THR A 1 315 ? 13.457 -15.223 -22.525 1.00 69.00 315 THR A N 1
ATOM 2372 C CA . THR A 1 315 ? 12.548 -14.327 -23.244 1.00 69.00 315 THR A CA 1
ATOM 2373 C C . THR A 1 315 ? 12.841 -14.361 -24.742 1.00 69.00 315 THR A C 1
ATOM 2375 O O . THR A 1 315 ? 13.945 -14.068 -25.201 1.00 69.00 315 THR A O 1
ATOM 2378 N N . SER A 1 316 ? 11.816 -14.691 -25.531 1.00 77.31 316 SER A N 1
ATOM 2379 C CA . SER A 1 316 ? 11.870 -14.608 -26.994 1.00 77.31 316 SER A CA 1
ATOM 2380 C C . SER A 1 316 ? 11.385 -13.241 -27.469 1.00 77.31 316 SER A C 1
ATOM 2382 O O . SER A 1 316 ? 10.189 -12.946 -27.410 1.00 77.31 316 SER A O 1
ATOM 2384 N N . PHE A 1 317 ? 12.303 -12.424 -27.980 1.00 80.19 317 PHE A N 1
ATOM 2385 C CA . PHE A 1 317 ? 11.986 -11.137 -28.590 1.00 80.19 317 PHE A CA 1
ATOM 2386 C C . PHE A 1 317 ? 11.595 -11.338 -30.058 1.00 80.19 317 PHE A C 1
ATOM 2388 O O . PHE A 1 317 ? 12.286 -11.995 -30.838 1.00 80.19 317 PHE A O 1
ATOM 2395 N N . THR A 1 318 ? 10.454 -10.783 -30.455 1.00 79.69 318 THR A N 1
ATOM 2396 C CA . THR A 1 318 ? 9.917 -10.941 -31.811 1.00 79.69 318 THR A CA 1
ATOM 2397 C C . THR A 1 318 ? 10.535 -9.940 -32.786 1.00 79.69 318 THR A C 1
ATOM 2399 O O . THR A 1 318 ? 10.856 -8.809 -32.433 1.00 79.69 318 THR A O 1
ATOM 2402 N N . LEU A 1 319 ? 10.707 -10.343 -34.047 1.00 83.88 319 LEU A N 1
ATOM 2403 C CA . LEU A 1 319 ? 11.216 -9.455 -35.095 1.00 83.88 319 LEU A CA 1
ATOM 2404 C C . LEU A 1 319 ? 10.314 -8.220 -35.246 1.00 83.88 319 LEU A C 1
ATOM 2406 O O . LEU A 1 319 ? 9.099 -8.348 -35.387 1.00 83.88 319 LEU A O 1
ATOM 2410 N N . GLY A 1 320 ? 10.915 -7.031 -35.258 1.00 72.75 320 GLY A N 1
ATOM 2411 C CA . GLY A 1 320 ? 10.208 -5.752 -35.325 1.00 72.75 320 GLY A CA 1
ATOM 2412 C C . GLY A 1 320 ? 9.591 -5.309 -33.997 1.00 72.75 320 GLY A C 1
ATOM 2413 O O . GLY A 1 320 ? 9.088 -4.187 -33.918 1.00 72.75 320 GLY A O 1
ATOM 2414 N N . GLN A 1 321 ? 9.656 -6.141 -32.951 1.00 77.25 321 GLN A N 1
ATOM 2415 C CA . GLN A 1 321 ? 9.310 -5.724 -31.600 1.00 77.25 321 GLN A CA 1
ATOM 2416 C C . GLN A 1 321 ? 10.217 -4.588 -31.199 1.00 77.25 321 GLN A C 1
ATOM 2418 O O . GLN A 1 321 ? 11.419 -4.616 -31.436 1.00 77.25 321 GLN A O 1
ATOM 2423 N N . SER A 1 322 ? 9.632 -3.569 -30.615 1.00 71.88 322 SER A N 1
ATOM 2424 C CA . SER A 1 322 ? 10.397 -2.410 -30.220 1.00 71.88 322 SER A CA 1
ATOM 2425 C C . SER A 1 322 ? 10.769 -2.511 -28.754 1.00 71.88 322 SER A C 1
ATOM 2427 O O . SER A 1 322 ? 10.000 -3.032 -27.944 1.00 71.88 322 SER A O 1
ATOM 2429 N N . VAL A 1 323 ? 11.993 -2.098 -28.462 1.00 78.94 323 VAL A N 1
ATOM 2430 C CA . VAL A 1 323 ? 12.656 -2.334 -27.193 1.00 78.94 323 VAL A CA 1
ATOM 2431 C C . VAL A 1 323 ? 13.481 -1.132 -26.765 1.00 78.94 323 VAL A C 1
ATOM 2433 O O . VAL A 1 323 ? 14.067 -0.452 -27.609 1.00 78.94 323 VAL A O 1
ATOM 2436 N N . ASP A 1 324 ? 13.583 -0.946 -25.455 1.00 78.38 324 ASP A N 1
ATOM 2437 C CA . ASP A 1 324 ? 14.560 -0.062 -24.828 1.00 78.38 324 ASP A CA 1
ATOM 2438 C C . ASP A 1 324 ? 15.617 -0.916 -24.135 1.00 78.38 324 ASP A C 1
ATOM 2440 O O . ASP A 1 324 ? 15.294 -1.759 -23.296 1.00 78.38 324 ASP A O 1
ATOM 2444 N N . ILE A 1 325 ? 16.883 -0.714 -24.495 1.00 82.75 325 ILE A N 1
ATOM 2445 C CA . ILE A 1 325 ? 18.017 -1.429 -23.912 1.00 82.75 325 ILE A CA 1
ATOM 2446 C C . ILE A 1 325 ? 18.795 -0.472 -23.025 1.00 82.75 325 ILE A C 1
ATOM 2448 O O . ILE A 1 325 ? 19.372 0.497 -23.520 1.00 82.75 325 ILE A O 1
ATOM 2452 N N . PHE A 1 326 ? 18.864 -0.783 -21.738 1.00 80.50 326 PHE A N 1
ATOM 2453 C CA . PHE A 1 326 ? 19.652 -0.043 -20.760 1.00 80.50 326 PHE A CA 1
ATOM 2454 C C . PHE A 1 326 ? 21.048 -0.632 -20.651 1.00 80.50 326 PHE A C 1
ATOM 2456 O O . PHE A 1 326 ? 21.187 -1.846 -20.548 1.00 80.50 326 PHE A O 1
ATOM 2463 N N . TYR A 1 327 ? 22.078 0.207 -20.675 1.00 83.44 327 TYR A N 1
ATOM 2464 C CA . TYR A 1 327 ? 23.469 -0.221 -20.724 1.00 83.44 327 TYR A CA 1
ATOM 2465 C C . TYR A 1 327 ? 24.397 0.736 -19.965 1.00 83.44 327 TYR A C 1
ATOM 2467 O O . TYR A 1 327 ? 24.099 1.913 -19.776 1.00 83.44 327 TYR A O 1
ATOM 2475 N N . GLN A 1 328 ? 25.566 0.233 -19.567 1.00 77.44 328 GLN A N 1
ATOM 2476 C CA . GLN A 1 328 ? 26.599 1.023 -18.886 1.00 77.44 328 GLN A CA 1
ATOM 2477 C C . GLN A 1 328 ? 27.577 1.665 -19.874 1.00 77.44 328 GLN A C 1
ATOM 2479 O O . GLN A 1 328 ? 27.956 2.823 -19.725 1.00 77.44 328 GLN A O 1
ATOM 2484 N N . GLU A 1 329 ? 27.978 0.931 -20.915 1.00 81.44 329 GLU A N 1
ATOM 2485 C CA . GLU A 1 329 ? 28.944 1.413 -21.906 1.00 81.44 329 GLU A CA 1
ATOM 2486 C C . GLU A 1 329 ? 28.498 1.097 -23.339 1.00 81.44 329 GLU A C 1
ATOM 2488 O O . GLU A 1 329 ? 27.961 0.022 -23.611 1.00 81.44 329 GLU A O 1
ATOM 2493 N N . LYS A 1 330 ? 28.783 2.014 -24.280 1.00 87.81 330 LYS A N 1
ATOM 2494 C CA . LYS A 1 330 ? 28.666 1.766 -25.727 1.00 87.81 330 LYS A CA 1
ATOM 2495 C C . LYS A 1 330 ? 30.017 1.877 -26.417 1.00 87.81 330 LYS A C 1
ATOM 2497 O O . LYS A 1 330 ? 30.725 2.870 -26.260 1.00 87.81 330 LYS A O 1
ATOM 2502 N N . THR A 1 331 ? 30.355 0.880 -27.227 1.00 88.38 331 THR A N 1
ATOM 2503 C CA . THR A 1 331 ? 31.604 0.848 -27.999 1.00 88.38 331 THR A CA 1
ATOM 2504 C C . THR A 1 331 ? 31.298 0.945 -29.496 1.00 88.38 331 THR A C 1
ATOM 2506 O O . THR A 1 331 ? 30.510 0.138 -29.987 1.00 88.38 331 THR A O 1
ATOM 2509 N N . PRO A 1 332 ? 31.887 1.898 -30.243 1.00 88.12 332 PRO A N 1
ATOM 2510 C CA . PRO A 1 332 ? 31.695 1.997 -31.690 1.00 88.12 332 PRO A CA 1
ATOM 2511 C C . PRO A 1 332 ? 32.242 0.777 -32.440 1.00 88.12 332 PRO A C 1
ATOM 2513 O O . PRO A 1 332 ? 33.334 0.297 -32.139 1.00 88.12 332 PRO A O 1
ATOM 2516 N N . GLN A 1 333 ? 31.513 0.332 -33.461 1.00 90.19 333 GLN A N 1
ATOM 2517 C CA . GLN A 1 333 ? 31.853 -0.776 -34.352 1.00 90.19 333 GLN A CA 1
ATOM 2518 C C . GLN A 1 333 ? 31.570 -0.412 -35.819 1.00 90.19 333 GLN A C 1
ATOM 2520 O O . GLN A 1 333 ? 30.788 0.498 -36.091 1.00 90.19 333 GLN A O 1
ATOM 2525 N N . PRO A 1 334 ? 32.136 -1.140 -36.803 1.00 86.44 334 PRO A N 1
ATOM 2526 C CA . PRO A 1 334 ? 31.877 -0.881 -38.224 1.00 86.44 334 PRO A CA 1
ATOM 2527 C C . PRO A 1 334 ? 30.402 -0.991 -38.639 1.00 86.44 334 PRO A C 1
ATOM 2529 O O . PRO A 1 334 ? 30.008 -0.382 -39.629 1.00 86.44 334 PRO A O 1
ATOM 2532 N N . TYR A 1 335 ? 29.599 -1.767 -37.906 1.00 83.38 335 TYR A N 1
ATOM 2533 C CA . TYR A 1 335 ? 28.160 -1.914 -38.141 1.00 83.38 335 TYR A CA 1
ATOM 2534 C C . TYR A 1 335 ? 27.293 -0.964 -37.306 1.00 83.38 335 TYR A C 1
ATOM 2536 O O . TYR A 1 335 ? 26.098 -0.882 -37.564 1.00 83.38 335 TYR A O 1
ATOM 2544 N N . GLY A 1 336 ? 27.851 -0.266 -36.312 1.00 91.19 336 GLY A N 1
ATOM 2545 C CA . GLY A 1 336 ? 27.079 0.501 -35.333 1.00 91.19 336 GLY A CA 1
ATOM 2546 C C . GLY A 1 336 ? 27.744 0.490 -33.958 1.00 91.19 336 GLY A C 1
ATOM 2547 O O . GLY A 1 336 ? 28.851 1.004 -33.819 1.00 91.19 336 GLY A O 1
ATOM 2548 N N . TYR A 1 337 ? 27.096 -0.090 -32.947 1.00 92.62 337 TYR A N 1
ATOM 2549 C CA . TYR A 1 337 ? 27.589 -0.106 -31.568 1.00 92.62 337 TYR A CA 1
ATOM 2550 C C . TYR A 1 337 ? 27.393 -1.454 -30.871 1.00 92.62 337 TYR A C 1
ATOM 2552 O O . TYR A 1 337 ? 26.379 -2.127 -31.049 1.00 92.62 337 TYR A O 1
ATOM 2560 N N . ASP A 1 338 ? 28.344 -1.788 -30.002 1.00 92.81 338 ASP A N 1
ATOM 2561 C CA . ASP A 1 338 ? 28.185 -2.825 -28.983 1.00 92.81 338 ASP A CA 1
ATOM 2562 C C . ASP A 1 338 ? 27.799 -2.191 -27.653 1.00 92.81 338 ASP A C 1
ATOM 2564 O O . ASP A 1 338 ? 28.472 -1.264 -27.191 1.00 92.81 338 ASP A O 1
ATOM 2568 N N . LEU A 1 339 ? 26.757 -2.726 -27.024 1.00 90.31 339 LEU A N 1
ATOM 2569 C CA . LEU A 1 339 ? 26.330 -2.356 -25.681 1.00 90.31 339 LEU A CA 1
ATOM 2570 C C . LEU A 1 339 ? 26.927 -3.323 -24.657 1.00 90.31 339 LEU A C 1
ATOM 2572 O O . LEU A 1 339 ? 26.998 -4.532 -24.886 1.00 90.31 339 LEU A O 1
ATOM 2576 N N . ARG A 1 340 ? 27.370 -2.789 -23.518 1.00 86.75 340 ARG A N 1
ATOM 2577 C CA . ARG A 1 340 ? 27.942 -3.557 -22.404 1.00 86.75 340 ARG A CA 1
ATOM 2578 C C . ARG A 1 340 ? 27.314 -3.159 -21.081 1.00 86.75 340 ARG A C 1
ATOM 2580 O O . ARG A 1 340 ? 26.877 -2.022 -20.913 1.00 86.75 340 ARG A O 1
ATOM 2587 N N . GLY A 1 341 ? 27.308 -4.111 -20.147 1.00 79.12 341 GLY A N 1
ATOM 2588 C CA . GLY A 1 341 ? 26.637 -3.945 -18.859 1.00 79.12 341 GLY A CA 1
ATOM 2589 C C . GLY A 1 341 ? 25.149 -3.687 -19.061 1.00 79.12 341 GLY A C 1
ATOM 2590 O O . GLY A 1 341 ? 24.633 -2.714 -18.524 1.00 79.12 341 GLY A O 1
ATOM 2591 N N . VAL A 1 342 ? 24.499 -4.485 -19.919 1.00 80.94 342 VAL A N 1
ATOM 2592 C CA . VAL A 1 342 ? 23.057 -4.361 -20.143 1.00 80.94 342 VAL A CA 1
ATOM 2593 C C . VAL A 1 342 ? 22.343 -4.788 -18.871 1.00 80.94 342 VAL A C 1
ATOM 2595 O O . VAL A 1 342 ? 22.536 -5.913 -18.417 1.00 80.94 342 VAL A O 1
ATOM 2598 N N . THR A 1 343 ? 21.575 -3.878 -18.281 1.00 73.31 343 THR A N 1
ATOM 2599 C CA . THR A 1 343 ? 20.894 -4.101 -16.997 1.00 73.31 343 THR A CA 1
ATOM 2600 C C . THR A 1 343 ? 19.431 -4.476 -17.171 1.00 73.31 343 THR A C 1
ATOM 2602 O O . THR A 1 343 ? 18.880 -5.156 -16.317 1.00 73.31 343 THR A O 1
ATOM 2605 N N . ALA A 1 344 ? 18.803 -4.047 -18.266 1.00 71.75 344 ALA A N 1
ATOM 2606 C CA . ALA A 1 344 ? 17.412 -4.354 -18.567 1.00 71.75 344 ALA A CA 1
ATOM 2607 C C . ALA A 1 344 ? 17.126 -4.198 -20.065 1.00 71.75 344 ALA A C 1
ATOM 2609 O O . ALA A 1 344 ? 17.742 -3.375 -20.752 1.00 71.75 344 ALA A O 1
ATOM 2610 N N . ILE A 1 345 ? 16.148 -4.964 -20.553 1.00 75.00 345 ILE A N 1
ATOM 2611 C CA . ILE A 1 345 ? 15.557 -4.806 -21.885 1.00 75.00 345 ILE A CA 1
ATOM 2612 C C . ILE A 1 345 ? 14.038 -4.701 -21.709 1.00 75.00 345 ILE A C 1
ATOM 2614 O O . ILE A 1 345 ? 13.388 -5.664 -21.309 1.00 75.00 345 ILE A O 1
ATOM 2618 N N . SER A 1 346 ? 13.469 -3.531 -21.995 1.00 70.44 346 SER A N 1
ATOM 2619 C CA . SER A 1 346 ? 12.019 -3.295 -21.976 1.00 70.44 346 SER A CA 1
ATOM 2620 C C . SER A 1 346 ? 11.438 -3.518 -23.368 1.00 70.44 346 SER A C 1
ATOM 2622 O O . SER A 1 346 ? 12.067 -3.141 -24.347 1.00 70.44 346 SER A O 1
ATOM 2624 N N . THR A 1 347 ? 10.237 -4.092 -23.479 1.00 61.53 347 THR A N 1
ATOM 2625 C CA . THR A 1 347 ? 9.518 -4.289 -24.757 1.00 61.53 347 THR A CA 1
ATOM 2626 C C . THR A 1 347 ? 8.403 -3.273 -25.011 1.00 61.53 347 THR A C 1
ATOM 2628 O O . THR A 1 347 ? 7.607 -3.437 -25.937 1.00 61.53 347 THR A O 1
ATOM 2631 N N . PHE A 1 348 ? 8.300 -2.257 -24.158 1.00 49.50 348 PHE A N 1
ATOM 2632 C CA . PHE A 1 348 ? 7.456 -1.090 -24.381 1.00 49.50 348 PHE A CA 1
ATOM 2633 C C . PHE A 1 348 ? 8.344 0.038 -24.893 1.00 49.50 348 PHE A C 1
ATOM 2635 O O . PHE A 1 348 ? 9.332 0.362 -24.244 1.00 49.50 348 PHE A O 1
ATOM 2642 N N . ILE A 1 349 ? 8.005 0.576 -26.066 1.00 38.94 349 ILE A N 1
ATOM 2643 C CA . ILE A 1 349 ? 8.733 1.686 -26.693 1.00 38.94 349 ILE A CA 1
ATOM 2644 C C . ILE A 1 349 ? 8.354 2.995 -26.019 1.00 38.94 349 ILE A C 1
ATOM 2646 O O . ILE A 1 349 ? 7.163 3.283 -25.873 1.00 38.94 349 ILE A O 1
ATOM 2650 N N . LEU A 1 350 ? 9.383 3.778 -25.716 1.00 35.97 350 LEU A N 1
ATOM 2651 C CA . LEU A 1 350 ? 9.391 5.240 -25.664 1.00 35.97 350 LEU A CA 1
ATOM 2652 C C . LEU A 1 350 ? 8.644 5.950 -26.803 1.00 35.97 350 LEU A C 1
ATOM 2654 O O . LEU A 1 350 ? 8.837 5.569 -27.983 1.00 35.97 350 LEU A O 1
#

Foldseek 3Di:
DVVVVVVVVVVVVVVVVVVVVVVVVVDPQCFDDFPQKGKHWDAKAAELVLQKMKTKIKIFGNDDFFEAADDAPCVVVVNDDPGHYDPFKDKFKDDPPDTWFKGWHWPDDDRTMTMIMMMTGDLVSPPDPGFTWIWMATNDPVRTRDIGGHPHDHQHDWWWWAAPVNQWIWIDTQFWIKTQQDDDPDDDRLQVAQQWKWWDFPLAIEIEGPDPPSDPPPDPPRPRYYYWYFRGWDDCVSPVRMIHGTGGDPNNVRTAKMWGQGPRRGIGIIGTPVCVVQWDKFKFFFQDDDQQWTWGQTPVRAIEIEGHDPVCSPPDDDGRQIKMWTANDWDADPRGIYGHRTPDIGRDGD

Secondary structure (DSSP, 8-state):
-HHHHHHHHHHHHHHHHHHHHHHHHH----PEEETTEEEEEEEEEEETTTTEEEEEEEEEESSSSS-BSS--HHHHHT-S--PPB-TTEEEEEEETTEEPPEEEEEEEE-SSEEEEEEEEE-TT----SSPEEEEEEESSTT-EEEEEEE--EE----EEEE-TTS-SEEEEETTEEEEE----SSS--GGG-EEEEEEEETTEEEEEESSTT---PPPTT-TTEEE---SEE--TTT-SSEEEEE---TTGGGEEEEEEEETTTEEEEEEEHHHHTT-EEEEEEEEEEETTEEEEEETTS-EEEEEPPGGGTT--PPTT-EEEEEESEEEEETTEEEEES--EEESS--

Organism: NCBI:txid1871024

Radius of gyration: 27.26 Å; chains: 1; bounding box: 58×44×101 Å